Protein AF-A0A451BLK1-F1 (afdb_monomer_lite)

Foldseek 3Di:
DDDDDDDDDDDDDDDDDDDDDDDDDDDDDDDDDDPDDDDDDPVRVVVVPPDDPDDDDDDDQDDPPDPDGDDDDDPPPPPDPAADDFQVVDFPVQQWWFDRQDTDGHDDDDPQQVVLLVLVQLLQCLFLLFPDKDAQQWEPLDRRGIGGARMATAHDAPDPRGRGYFAGLEGEHEDDPPDDPVVVVSRLQSRLVRPRAWYWYAYPPDFGWIWIDGNPDDIDIGHQQDWDDDPPRGPDTDRSVSSRDNVSSVQSSQCSNCVNVVHNHPVSVVVVVVVVCVVVVVLVVLLVVLLVLLVVLCVVLVADDDPVNNVVSVPDSDNVLSVQLNVQSNPDPYPVSSVDDD

InterPro domains:
  IPR008538 Putative restriction endonuclease [PF05685] (91-216)
  IPR008538 Putative restriction endonuclease [cd06260] (94-234)
  IPR011335 Restriction endonuclease type II-like [SSF52980] (89-234)
  IPR012296 Nuclease, putative, TT1808 [G3DSA:3.90.1570.10] (84-237)

Structure (mmCIF, N/CA/C/O backbone):
data_AF-A0A451BLK1-F1
#
_entry.id   AF-A0A451BLK1-F1
#
loop_
_atom_site.group_PDB
_atom_site.id
_atom_site.type_symbol
_atom_site.label_atom_id
_atom_site.label_alt_id
_atom_site.label_comp_id
_atom_site.label_asym_id
_atom_site.label_entity_id
_atom_site.label_seq_id
_atom_site.pdbx_PDB_ins_code
_atom_site.Cartn_x
_atom_site.Cartn_y
_atom_site.Cartn_z
_atom_site.occupancy
_atom_site.B_iso_or_equiv
_atom_site.auth_seq_id
_atom_site.auth_comp_id
_atom_site.auth_asym_id
_atom_site.auth_atom_id
_atom_site.pdbx_PDB_model_num
ATOM 1 N N . MET A 1 1 ? -15.606 23.009 15.429 1.00 41.62 1 MET A N 1
ATOM 2 C CA . MET A 1 1 ? -14.601 23.503 16.394 1.00 41.62 1 MET A CA 1
ATOM 3 C C . MET A 1 1 ? -14.882 22.867 17.738 1.00 41.62 1 MET A C 1
ATOM 5 O O . MET A 1 1 ? -15.941 23.128 18.281 1.00 41.62 1 MET A O 1
ATOM 9 N N . LEU A 1 2 ? -13.963 22.034 18.219 1.00 27.28 2 LEU A N 1
ATOM 10 C CA . LEU A 1 2 ? -13.701 21.737 19.632 1.00 27.28 2 LEU A CA 1
ATOM 11 C C . LEU A 1 2 ? -12.433 20.872 19.627 1.00 27.28 2 LEU A C 1
ATOM 13 O O . LEU A 1 2 ? -12.479 19.673 19.382 1.00 27.28 2 LEU A O 1
ATOM 17 N N . ARG A 1 3 ? -11.276 21.534 19.733 1.00 26.94 3 ARG A N 1
ATOM 18 C CA . ARG A 1 3 ? -9.979 20.889 19.965 1.00 26.94 3 ARG A CA 1
ATOM 19 C C . ARG A 1 3 ? -9.772 20.889 21.471 1.00 26.94 3 ARG A C 1
ATOM 21 O O . ARG A 1 3 ? -9.740 21.963 22.061 1.00 26.94 3 ARG A O 1
ATOM 28 N N . VAL A 1 4 ? -9.642 19.712 22.066 1.00 29.12 4 VAL A N 1
ATOM 29 C CA . VAL A 1 4 ? -9.194 19.566 23.452 1.00 29.12 4 VAL A CA 1
ATOM 30 C C . VAL A 1 4 ? -7.664 19.463 23.412 1.00 29.12 4 VAL A C 1
ATOM 32 O O . VAL A 1 4 ? -7.156 18.547 22.763 1.00 29.12 4 VAL A O 1
ATOM 35 N N . PRO A 1 5 ? -6.908 20.406 24.000 1.00 30.94 5 PRO A N 1
ATOM 36 C CA . PRO A 1 5 ? -5.459 20.298 24.096 1.00 30.94 5 PRO A CA 1
ATOM 37 C C . PRO A 1 5 ? -5.092 19.412 25.292 1.00 30.94 5 PRO A C 1
ATOM 39 O O . PRO A 1 5 ? -5.567 19.637 26.401 1.00 30.94 5 PRO A O 1
ATOM 42 N N . ILE A 1 6 ? -4.239 18.414 25.068 1.00 30.73 6 ILE A N 1
ATOM 43 C CA . ILE A 1 6 ? -3.584 17.666 26.145 1.00 30.73 6 ILE A CA 1
ATOM 44 C C . ILE A 1 6 ? -2.206 18.302 26.339 1.00 30.73 6 ILE A C 1
ATOM 46 O O . ILE A 1 6 ? -1.327 18.169 25.490 1.00 30.73 6 ILE A O 1
ATOM 50 N N . THR A 1 7 ? -2.044 19.036 27.434 1.00 28.95 7 THR A N 1
ATOM 51 C CA . THR A 1 7 ? -0.755 19.489 27.966 1.00 28.95 7 THR A CA 1
ATOM 52 C C . THR A 1 7 ? -0.216 18.421 28.911 1.00 28.95 7 THR A C 1
ATOM 54 O O . THR A 1 7 ? -0.871 18.091 29.896 1.00 28.95 7 THR A O 1
ATOM 57 N N . LEU A 1 8 ? 0.970 17.887 28.619 1.00 30.14 8 LEU A N 1
ATOM 58 C CA . LEU A 1 8 ? 1.777 17.138 29.581 1.00 30.14 8 LEU A CA 1
ATOM 59 C C . LEU A 1 8 ? 2.870 18.086 30.082 1.00 30.14 8 LEU A C 1
ATOM 61 O O . LEU A 1 8 ? 3.749 18.475 29.313 1.00 30.14 8 LEU A O 1
ATOM 65 N N . GLU A 1 9 ? 2.770 18.499 31.344 1.00 32.62 9 GLU A N 1
ATOM 66 C CA . GLU A 1 9 ? 3.832 19.219 32.048 1.00 32.62 9 GLU A CA 1
ATOM 67 C C . GLU A 1 9 ? 4.777 18.225 32.738 1.00 32.62 9 GLU A C 1
ATOM 69 O O . GLU A 1 9 ? 4.359 17.194 33.261 1.00 32.62 9 GLU A O 1
ATOM 74 N N . ASN A 1 10 ? 6.069 18.548 32.661 1.00 31.09 10 ASN A N 1
ATOM 75 C CA . ASN A 1 10 ? 7.212 17.752 33.096 1.00 31.09 10 ASN A CA 1
ATOM 76 C C . ASN A 1 10 ? 7.330 17.657 34.622 1.00 31.09 10 ASN A C 1
ATOM 78 O O . ASN A 1 10 ? 7.260 18.677 35.305 1.00 31.09 10 ASN A O 1
ATOM 82 N N . GLU A 1 11 ? 7.721 16.481 35.117 1.00 33.62 11 GLU A N 1
ATOM 83 C CA . GLU A 1 11 ? 8.440 16.357 36.386 1.00 33.62 11 GLU A CA 1
ATOM 84 C C . GLU A 1 11 ? 9.919 16.022 36.159 1.00 33.62 11 GLU A C 1
ATOM 86 O O . GLU A 1 11 ? 10.336 15.333 35.230 1.00 33.62 11 GLU A O 1
ATOM 91 N N . THR A 1 12 ? 10.707 16.630 37.029 1.00 35.34 12 THR A N 1
ATOM 92 C CA . THR A 1 12 ? 12.151 16.810 37.057 1.00 35.34 12 THR A CA 1
ATOM 93 C C . THR A 1 12 ? 12.941 15.541 37.369 1.00 35.34 12 THR A C 1
ATOM 95 O O . THR A 1 12 ? 12.753 14.960 38.433 1.00 35.34 12 THR A O 1
ATOM 98 N N . THR A 1 13 ? 13.961 15.228 36.562 1.00 33.03 13 THR A N 1
ATOM 99 C CA . THR A 1 13 ? 15.144 14.484 37.035 1.00 33.03 13 THR A CA 1
ATOM 100 C C . THR A 1 13 ? 16.437 15.043 36.433 1.00 33.03 13 THR A C 1
ATOM 102 O O . THR A 1 13 ? 16.565 15.241 35.228 1.00 33.03 13 THR A O 1
ATOM 105 N N . THR A 1 14 ? 17.366 15.320 37.341 1.00 32.47 14 THR A N 1
ATOM 106 C CA . THR A 1 14 ? 18.706 15.927 37.263 1.00 32.47 14 THR A CA 1
ATOM 107 C C . THR A 1 14 ? 19.632 15.486 36.113 1.00 32.47 14 THR A C 1
ATOM 109 O O . THR A 1 14 ? 19.690 14.293 35.814 1.00 32.47 14 THR A O 1
ATOM 112 N N . PRO A 1 15 ? 20.471 16.387 35.556 1.00 29.66 15 PRO A N 1
ATOM 113 C CA . PRO A 1 15 ? 21.539 16.010 34.633 1.00 29.66 15 PRO A CA 1
ATOM 114 C C . PRO A 1 15 ? 22.745 15.430 35.390 1.00 29.66 15 PRO A C 1
ATOM 116 O O . PRO A 1 15 ? 23.267 16.038 36.323 1.00 29.66 15 PRO A O 1
ATOM 119 N N . VAL A 1 16 ? 23.212 14.252 34.973 1.00 30.70 16 VAL A N 1
ATOM 120 C CA . VAL A 1 16 ? 24.467 13.659 35.453 1.00 30.70 16 VAL A CA 1
ATOM 121 C C . VAL A 1 16 ? 25.628 14.276 34.667 1.00 30.70 16 VAL A C 1
ATOM 123 O O . VAL A 1 16 ? 25.769 14.044 33.467 1.00 30.70 16 VAL A O 1
ATOM 126 N N . GLU A 1 17 ? 26.473 15.062 35.337 1.00 31.34 17 GLU A N 1
ATOM 127 C CA . GLU A 1 17 ? 27.736 15.563 34.784 1.00 31.34 17 GLU A CA 1
ATOM 128 C C . GLU A 1 17 ? 28.748 14.417 34.603 1.00 31.34 17 GLU A C 1
ATOM 130 O O . GLU A 1 17 ? 29.426 13.982 35.537 1.00 31.34 17 GLU A O 1
ATOM 135 N N . GLY A 1 18 ? 28.884 13.931 33.369 1.00 27.45 18 GLY A N 1
ATOM 136 C CA . GLY A 1 18 ? 29.955 13.025 32.960 1.00 27.45 18 GLY A CA 1
ATOM 137 C C . GLY A 1 18 ? 31.244 13.787 32.645 1.00 27.45 18 GLY A C 1
ATOM 138 O O . GLY A 1 18 ? 31.391 14.388 31.584 1.00 27.45 18 GLY A O 1
ATOM 139 N N . ARG A 1 19 ? 32.207 13.748 33.569 1.00 29.34 19 ARG A N 1
ATOM 140 C CA . ARG A 1 19 ? 33.544 14.348 33.441 1.00 29.34 19 ARG A CA 1
ATOM 141 C C . ARG A 1 19 ? 34.337 13.707 32.284 1.00 29.34 19 ARG A C 1
ATOM 143 O O . ARG A 1 19 ? 34.732 12.547 32.368 1.00 29.34 19 ARG A O 1
ATOM 150 N N . VAL A 1 20 ? 34.654 14.480 31.242 1.00 27.20 20 VAL A N 1
ATOM 151 C CA . VAL A 1 20 ? 35.576 14.078 30.161 1.00 27.20 20 VAL A CA 1
ATOM 152 C C . VAL A 1 20 ? 37.004 13.975 30.713 1.00 27.20 20 VAL A C 1
ATOM 154 O O . VAL A 1 20 ? 37.647 14.985 30.997 1.00 27.20 20 VAL A O 1
ATOM 157 N N . ARG A 1 21 ? 37.535 12.753 30.846 1.00 27.20 21 ARG A N 1
ATOM 158 C CA . ARG A 1 21 ? 38.982 12.513 30.973 1.00 27.20 21 ARG A CA 1
ATOM 159 C C . ARG A 1 21 ? 39.558 12.254 29.583 1.00 27.20 21 ARG A C 1
ATOM 161 O O . ARG A 1 21 ? 39.230 11.255 28.954 1.00 27.20 21 ARG A O 1
ATOM 168 N N . ARG A 1 22 ? 40.453 13.129 29.115 1.00 29.42 22 ARG A N 1
ATOM 169 C CA . ARG A 1 22 ? 41.329 12.833 27.973 1.00 29.42 22 ARG A CA 1
ATOM 170 C C . ARG A 1 22 ? 42.336 11.763 28.402 1.00 29.42 22 ARG A C 1
ATOM 172 O O . ARG A 1 22 ? 43.219 12.056 29.203 1.00 29.42 22 ARG A O 1
ATOM 179 N N . SER A 1 23 ? 42.218 10.547 27.875 1.00 28.56 23 SER A N 1
ATOM 180 C CA . SER A 1 23 ? 43.284 9.544 27.936 1.00 28.56 23 SER A CA 1
ATOM 181 C C . SER A 1 23 ? 44.093 9.585 26.643 1.00 28.56 23 SER A C 1
ATOM 183 O O . SER A 1 23 ? 43.604 9.233 25.571 1.00 28.56 23 SER A O 1
ATOM 185 N N . SER A 1 24 ? 45.341 10.033 26.745 1.00 36.19 24 SER A N 1
ATOM 186 C CA . SER A 1 24 ? 46.341 9.905 25.694 1.00 36.19 24 SER A CA 1
ATOM 187 C C . SER A 1 24 ? 46.926 8.494 25.720 1.00 36.19 24 SER A C 1
ATOM 189 O O . SER A 1 24 ? 47.860 8.222 26.472 1.00 36.19 24 SER A O 1
ATOM 191 N N . THR A 1 25 ? 46.413 7.603 24.883 1.00 34.59 25 THR A N 1
ATOM 192 C CA . THR A 1 25 ? 47.073 6.331 24.573 1.00 34.59 25 THR A CA 1
ATOM 193 C C . THR A 1 25 ? 46.908 6.056 23.084 1.00 34.59 25 THR A C 1
ATOM 195 O O . THR A 1 25 ? 45.802 5.973 22.560 1.00 34.59 25 THR A O 1
ATOM 198 N N . ARG A 1 26 ? 48.043 6.004 22.379 1.00 33.75 26 ARG A N 1
ATOM 199 C CA . ARG A 1 26 ? 48.136 5.673 20.951 1.00 33.75 26 ARG A CA 1
ATOM 200 C C . ARG A 1 26 ? 47.605 4.247 20.726 1.00 33.75 26 ARG A C 1
ATOM 202 O O . ARG A 1 26 ? 48.034 3.366 21.471 1.00 33.75 26 ARG A O 1
ATOM 209 N N . PRO A 1 27 ? 46.782 3.966 19.702 1.00 32.66 27 PRO A N 1
ATOM 210 C CA . PRO A 1 27 ? 46.557 2.596 19.277 1.00 32.66 27 PRO A CA 1
ATOM 211 C C . PRO A 1 27 ? 47.755 2.149 18.433 1.00 32.66 27 PRO A C 1
ATOM 213 O O . PRO A 1 27 ? 48.013 2.676 17.351 1.00 32.66 27 PRO A O 1
ATOM 216 N N . THR A 1 28 ? 48.508 1.185 18.951 1.00 33.53 28 THR A N 1
ATOM 217 C CA . THR A 1 28 ? 49.399 0.329 18.166 1.00 33.53 28 THR A CA 1
ATOM 218 C C . THR A 1 28 ? 48.574 -0.395 17.108 1.00 33.53 28 THR A C 1
ATOM 220 O O . THR A 1 28 ? 47.622 -1.100 17.438 1.00 33.53 28 THR A O 1
ATOM 223 N N . GLY A 1 29 ? 48.923 -0.185 15.839 1.00 27.41 29 GLY A N 1
ATOM 224 C CA . GLY A 1 29 ? 48.282 -0.841 14.708 1.00 27.41 29 GLY A CA 1
ATOM 225 C C . GLY A 1 29 ? 48.464 -2.354 14.771 1.00 27.41 29 GLY A C 1
ATOM 226 O O . GLY A 1 29 ? 49.585 -2.848 14.872 1.00 27.41 29 GLY A O 1
ATOM 227 N N . VAL A 1 30 ? 47.355 -3.082 14.689 1.00 27.92 30 VAL A N 1
ATOM 228 C CA . VAL A 1 30 ? 47.358 -4.499 14.332 1.00 27.92 30 VAL A CA 1
ATOM 229 C C . VAL A 1 30 ? 47.355 -4.554 12.807 1.00 27.92 30 VAL A C 1
ATOM 231 O O . VAL A 1 30 ? 46.380 -4.168 12.167 1.00 27.92 30 VAL A O 1
ATOM 234 N N . VAL A 1 31 ? 48.469 -4.987 12.220 1.00 27.34 31 VAL A N 1
ATOM 235 C CA . VAL A 1 31 ? 48.547 -5.318 10.794 1.00 27.34 31 VAL A CA 1
ATOM 236 C C . VAL A 1 31 ? 47.936 -6.705 10.625 1.00 27.34 31 VAL A C 1
ATOM 238 O O . VAL A 1 31 ? 48.554 -7.704 10.982 1.00 27.34 31 VAL A O 1
ATOM 241 N N . VAL A 1 32 ? 46.713 -6.767 10.101 1.00 27.83 32 VAL A N 1
ATOM 242 C CA . VAL A 1 32 ? 46.129 -8.012 9.590 1.00 27.83 32 VAL A CA 1
ATOM 243 C C . VAL A 1 32 ? 46.501 -8.102 8.115 1.00 27.83 32 VAL A C 1
ATOM 245 O O . VAL A 1 32 ? 45.921 -7.429 7.266 1.00 27.83 32 VAL A O 1
ATOM 248 N N . SER A 1 33 ? 47.522 -8.894 7.810 1.00 26.52 33 SER A N 1
ATOM 249 C CA . SER A 1 33 ? 47.902 -9.231 6.441 1.00 26.52 33 SER A CA 1
ATOM 250 C C . SER A 1 33 ? 46.924 -10.264 5.877 1.00 26.52 33 SER A C 1
ATOM 252 O O . SER A 1 33 ? 46.973 -11.433 6.256 1.00 26.52 33 SER A O 1
ATOM 254 N N . PHE A 1 34 ? 46.053 -9.848 4.959 1.00 26.91 34 PHE A N 1
ATOM 255 C CA . PHE A 1 34 ? 45.308 -10.770 4.106 1.00 26.91 34 PHE A CA 1
ATOM 256 C C . PHE A 1 34 ? 46.208 -11.224 2.951 1.00 26.91 34 PHE A C 1
ATOM 258 O O . PHE A 1 34 ? 46.462 -10.467 2.019 1.00 26.91 34 PHE A O 1
ATOM 265 N N . SER A 1 35 ? 46.684 -12.468 2.988 1.00 33.03 35 SER A N 1
ATOM 266 C CA . SER A 1 35 ? 47.203 -13.158 1.803 1.00 33.03 35 SER A CA 1
ATOM 267 C C . SER A 1 35 ? 46.036 -13.843 1.091 1.00 33.03 35 SER A C 1
ATOM 269 O O . SER A 1 35 ? 45.837 -15.050 1.206 1.00 33.03 35 SER A O 1
ATOM 271 N N . GLY A 1 36 ? 45.218 -13.043 0.414 1.00 29.25 36 GLY A N 1
ATOM 272 C CA . GLY A 1 36 ? 44.178 -13.510 -0.493 1.00 29.25 36 GLY A CA 1
ATOM 273 C C . GLY A 1 36 ? 44.438 -12.914 -1.866 1.00 29.25 36 GLY A C 1
ATOM 274 O O . GLY A 1 36 ? 44.645 -11.708 -1.982 1.00 29.25 36 GLY A O 1
ATOM 275 N N . VAL A 1 37 ? 44.460 -13.747 -2.904 1.00 33.12 37 VAL A N 1
ATOM 276 C CA . VAL A 1 37 ? 44.439 -13.269 -4.290 1.00 33.12 37 VAL A CA 1
ATOM 277 C C . VAL A 1 37 ? 43.115 -12.528 -4.467 1.00 33.12 37 VAL A C 1
ATOM 279 O O . VAL A 1 37 ? 42.055 -13.147 -4.469 1.00 33.12 37 VAL A O 1
ATOM 282 N N . MET A 1 38 ? 43.166 -11.197 -4.520 1.00 28.22 38 MET A N 1
ATOM 283 C CA . MET A 1 38 ? 41.999 -10.370 -4.807 1.00 28.22 38 MET A CA 1
ATOM 284 C C . MET A 1 38 ? 41.575 -10.681 -6.244 1.00 28.22 38 MET A C 1
ATOM 286 O O . MET A 1 38 ? 42.303 -10.362 -7.186 1.00 28.22 38 MET A O 1
ATOM 290 N N . GLU A 1 39 ? 40.431 -11.341 -6.430 1.00 39.03 39 GLU A N 1
ATOM 291 C CA . GLU A 1 39 ? 39.806 -11.348 -7.748 1.00 39.03 39 GLU A CA 1
ATOM 292 C C . GLU A 1 39 ? 39.482 -9.894 -8.123 1.00 39.03 39 GLU A C 1
ATOM 294 O O . GLU A 1 39 ? 38.889 -9.182 -7.308 1.00 39.03 39 GLU A O 1
ATOM 299 N N . PRO A 1 40 ? 39.840 -9.432 -9.334 1.00 40.50 40 PRO A N 1
ATOM 300 C CA . PRO A 1 40 ? 39.545 -8.069 -9.739 1.00 40.50 40 PRO A CA 1
ATOM 301 C C . PRO A 1 40 ? 38.035 -7.847 -9.719 1.00 40.50 40 PRO A C 1
ATOM 303 O O . PRO A 1 40 ? 37.265 -8.674 -10.237 1.00 40.50 40 PRO A O 1
ATOM 306 N N . SER A 1 41 ? 37.630 -6.719 -9.133 1.00 50.38 41 SER A N 1
ATOM 307 C CA . SER A 1 41 ? 36.232 -6.287 -9.109 1.00 50.38 41 SER A CA 1
ATOM 308 C C . SER A 1 41 ? 35.681 -6.211 -10.540 1.00 50.38 41 SER A C 1
ATOM 310 O O . SER A 1 41 ? 36.427 -5.949 -11.489 1.00 50.38 41 SER A O 1
ATOM 312 N N . LEU A 1 42 ? 34.371 -6.412 -10.731 1.00 51.34 42 LEU A N 1
ATOM 313 C CA . LEU A 1 42 ? 33.729 -6.250 -12.048 1.00 51.34 42 LEU A CA 1
ATOM 314 C C . LEU A 1 42 ? 34.079 -4.893 -12.689 1.00 51.34 42 LEU A C 1
ATOM 316 O O . LEU A 1 42 ? 34.305 -4.820 -13.894 1.00 51.34 42 LEU A O 1
ATOM 320 N N . HIS A 1 43 ? 34.240 -3.844 -11.875 1.00 45.88 43 HIS A N 1
ATOM 321 C CA . HIS A 1 43 ? 34.690 -2.522 -12.316 1.00 45.88 43 HIS A CA 1
ATOM 322 C C . HIS A 1 43 ? 36.102 -2.523 -12.941 1.00 45.88 43 HIS A C 1
ATOM 324 O O . HIS A 1 43 ? 36.354 -1.806 -13.910 1.00 45.88 43 HIS A O 1
ATOM 330 N N . GLU A 1 44 ? 37.029 -3.334 -12.431 1.00 47.25 44 GLU A N 1
ATOM 331 C CA . GLU A 1 44 ? 38.389 -3.466 -12.971 1.00 47.25 44 GLU A CA 1
ATOM 332 C C . GLU A 1 44 ? 38.440 -4.347 -14.220 1.00 47.25 44 GLU A C 1
ATOM 334 O O . GLU A 1 44 ? 39.102 -3.980 -15.194 1.00 47.25 44 GLU A O 1
ATOM 339 N N . ARG A 1 45 ? 37.667 -5.445 -14.256 1.00 49.88 45 ARG A N 1
ATOM 340 C CA . ARG A 1 45 ? 37.487 -6.254 -15.480 1.00 49.88 45 ARG A CA 1
ATOM 341 C C . ARG A 1 45 ? 36.912 -5.401 -16.618 1.00 49.88 45 ARG A C 1
ATOM 343 O O . ARG A 1 45 ? 37.290 -5.562 -17.775 1.00 49.88 45 ARG A O 1
ATOM 350 N N . TRP A 1 46 ? 36.069 -4.428 -16.273 1.00 48.44 46 TRP A N 1
ATOM 351 C CA . TRP A 1 46 ? 35.460 -3.481 -17.204 1.00 48.44 46 TRP A CA 1
ATOM 352 C C . TRP A 1 46 ? 36.438 -2.434 -17.765 1.00 48.44 46 TRP A C 1
ATOM 354 O O . TRP A 1 46 ? 36.318 -2.048 -18.931 1.00 48.44 46 TRP A O 1
ATOM 364 N N . LYS A 1 47 ? 37.449 -2.000 -16.995 1.00 43.84 47 LYS A N 1
ATOM 365 C CA . LYS A 1 47 ? 38.499 -1.096 -17.508 1.00 43.84 47 LYS A CA 1
ATOM 366 C C . LYS A 1 47 ? 39.369 -1.757 -18.580 1.00 43.84 47 LYS A C 1
ATOM 368 O O . LYS A 1 47 ? 39.769 -1.071 -19.514 1.00 43.84 47 LYS A O 1
ATOM 373 N N . GLY A 1 48 ? 39.592 -3.072 -18.505 1.00 34.50 48 GLY A N 1
ATOM 374 C CA . GLY A 1 48 ? 40.378 -3.821 -19.497 1.00 34.50 48 GLY A CA 1
ATOM 375 C C . GLY A 1 48 ? 39.775 -3.850 -20.910 1.00 34.50 48 GLY A C 1
ATOM 376 O O . GLY A 1 48 ? 40.502 -4.040 -21.882 1.00 34.50 48 GLY A O 1
ATOM 377 N N . CYS A 1 49 ? 38.466 -3.615 -21.054 1.00 35.66 49 CYS A N 1
ATOM 378 C CA . CYS A 1 49 ? 37.792 -3.578 -22.357 1.00 35.66 49 CYS A CA 1
ATOM 379 C C . CYS A 1 49 ? 37.753 -2.182 -23.003 1.00 35.66 49 CYS A C 1
ATOM 381 O O . CYS A 1 49 ? 37.398 -2.069 -24.177 1.00 35.66 49 CYS A O 1
ATOM 383 N N . ARG A 1 50 ? 38.145 -1.119 -22.285 1.00 34.47 50 ARG A N 1
ATOM 384 C CA . ARG A 1 50 ? 38.390 0.199 -22.885 1.00 34.47 50 ARG A CA 1
ATOM 385 C C . ARG A 1 50 ? 39.857 0.280 -23.290 1.00 34.47 50 ARG A C 1
ATOM 387 O O . ARG A 1 50 ? 40.716 0.575 -22.469 1.00 34.47 50 ARG A O 1
ATOM 394 N N . GLY A 1 51 ? 40.148 -0.011 -24.557 1.00 30.11 51 GLY A N 1
ATOM 395 C CA . GLY A 1 51 ? 41.492 0.161 -25.106 1.00 30.11 51 GLY A CA 1
ATOM 396 C C . GLY A 1 51 ? 41.978 1.602 -24.924 1.00 30.11 51 GLY A C 1
ATOM 397 O O . GLY A 1 51 ? 41.376 2.531 -25.458 1.00 30.11 51 GLY A O 1
ATOM 398 N N . ASN A 1 52 ? 43.066 1.782 -24.174 1.00 29.92 52 ASN A N 1
ATOM 399 C CA . ASN A 1 52 ? 43.804 3.039 -24.105 1.00 29.92 52 ASN A CA 1
ATOM 400 C C . ASN A 1 52 ? 44.511 3.270 -25.447 1.00 29.92 52 ASN A C 1
ATOM 402 O O . ASN A 1 52 ? 45.521 2.639 -25.748 1.00 29.92 52 ASN A O 1
ATOM 406 N N . SER A 1 53 ? 43.986 4.182 -26.260 1.00 40.69 53 SER A N 1
ATOM 407 C CA . SER A 1 53 ? 44.617 4.636 -27.499 1.00 40.69 53 SER A CA 1
ATOM 408 C C . SER A 1 53 ? 45.689 5.689 -27.206 1.00 40.69 53 SER A C 1
ATOM 410 O O . SER A 1 53 ? 45.484 6.874 -27.454 1.00 40.69 53 SER A O 1
ATOM 412 N N . THR A 1 54 ? 46.837 5.277 -26.677 1.00 35.28 54 THR A N 1
ATOM 413 C CA . THR A 1 54 ? 48.056 6.102 -26.695 1.00 35.28 54 THR A CA 1
ATOM 414 C C . THR A 1 54 ? 49.280 5.208 -26.827 1.00 35.28 54 THR A C 1
ATOM 416 O O . THR A 1 54 ? 50.075 5.088 -25.900 1.00 35.28 54 THR A O 1
ATOM 419 N N . GLU A 1 55 ? 49.446 4.589 -27.992 1.00 32.38 55 GLU A N 1
ATOM 420 C CA . GLU A 1 55 ? 50.738 4.047 -28.402 1.00 32.38 55 GLU A CA 1
ATOM 421 C C . GLU A 1 55 ? 51.075 4.567 -29.800 1.00 32.38 55 GLU A C 1
ATOM 423 O O . GLU A 1 55 ? 50.244 4.619 -30.707 1.00 32.38 55 GLU A O 1
ATOM 428 N N . ARG A 1 56 ? 52.283 5.112 -29.906 1.00 31.83 56 ARG A N 1
ATOM 429 C CA . ARG A 1 56 ? 52.744 5.997 -30.971 1.00 31.83 56 ARG A CA 1
ATOM 430 C C . ARG A 1 56 ? 53.243 5.134 -32.136 1.00 31.83 56 ARG A C 1
ATOM 432 O O . ARG A 1 56 ? 54.333 4.582 -32.048 1.00 31.83 56 ARG A O 1
ATOM 439 N N . VAL A 1 57 ? 52.470 5.028 -33.216 1.00 31.86 57 VAL A N 1
ATOM 440 C CA . VAL A 1 57 ? 52.887 4.328 -34.444 1.00 31.86 57 VAL A CA 1
ATOM 441 C C . VAL A 1 57 ? 53.791 5.247 -35.281 1.00 31.86 57 VAL A C 1
ATOM 443 O O . VAL A 1 57 ? 53.375 6.321 -35.706 1.00 31.86 57 VAL A O 1
ATOM 446 N N . ARG A 1 58 ? 55.034 4.825 -35.517 1.00 33.41 58 ARG A N 1
ATOM 447 C CA . ARG A 1 58 ? 55.817 5.115 -36.735 1.00 33.41 58 ARG A CA 1
ATOM 448 C C . ARG A 1 58 ? 56.064 3.719 -37.339 1.00 33.41 58 ARG A C 1
ATOM 450 O O . ARG A 1 58 ? 56.389 2.819 -36.578 1.00 33.41 58 ARG A O 1
ATOM 457 N N . ASP A 1 59 ? 55.824 3.409 -38.609 1.00 34.12 59 ASP A N 1
ATOM 458 C CA . ASP A 1 59 ? 56.464 3.986 -39.785 1.00 34.12 59 ASP A CA 1
ATOM 459 C C . ASP A 1 59 ? 55.895 3.322 -41.065 1.00 34.12 59 ASP A C 1
ATOM 461 O O . ASP A 1 59 ? 55.526 2.147 -41.053 1.00 34.12 59 ASP A O 1
ATOM 465 N N . SER A 1 60 ? 55.931 4.068 -42.170 1.00 36.91 60 SER A N 1
ATOM 466 C CA . SER A 1 60 ? 55.781 3.673 -43.584 1.00 36.91 60 SER A CA 1
ATOM 467 C C . SER A 1 60 ? 54.435 3.115 -44.111 1.00 36.91 60 SER A C 1
ATOM 469 O O . SER A 1 60 ? 54.113 1.936 -43.997 1.00 36.91 60 SER A O 1
ATOM 471 N N . THR A 1 61 ? 53.695 3.961 -44.839 1.00 42.34 61 THR A N 1
ATOM 472 C CA . THR A 1 61 ? 52.518 3.613 -45.665 1.00 42.34 61 THR A CA 1
ATOM 473 C C . THR A 1 61 ? 52.694 4.099 -47.106 1.00 42.34 61 THR A C 1
ATOM 475 O O . THR A 1 61 ? 52.083 5.089 -47.499 1.00 42.34 61 THR A O 1
ATOM 478 N N . LEU A 1 62 ? 53.510 3.422 -47.923 1.00 37.19 62 LEU A N 1
ATOM 479 C CA . LEU A 1 62 ? 53.560 3.687 -49.369 1.00 37.19 62 LEU A CA 1
ATOM 480 C C . LEU A 1 62 ? 53.665 2.393 -50.192 1.00 37.19 62 LEU A C 1
ATOM 482 O O . LEU A 1 62 ? 54.570 1.583 -50.010 1.00 37.19 62 LEU A O 1
ATOM 486 N N . CYS A 1 63 ? 52.719 2.229 -51.122 1.00 36.78 63 CYS A N 1
ATOM 487 C CA . CYS A 1 63 ? 52.731 1.228 -52.189 1.00 36.78 63 CYS A CA 1
ATOM 488 C C . CYS A 1 63 ? 53.679 1.699 -53.313 1.00 36.78 63 CYS A C 1
ATOM 490 O O . CYS A 1 63 ? 53.486 2.811 -53.812 1.00 36.78 63 CYS A O 1
ATOM 492 N N . PRO A 1 64 ? 54.656 0.890 -53.772 1.00 43.06 64 PRO A N 1
ATOM 493 C CA . PRO A 1 64 ? 55.722 1.342 -54.674 1.00 43.06 64 PRO A CA 1
ATOM 494 C C . PRO A 1 64 ? 55.288 1.581 -56.134 1.00 43.06 64 PRO A C 1
ATOM 496 O O . PRO A 1 64 ? 56.143 1.748 -56.996 1.00 43.06 64 PRO A O 1
ATOM 499 N N . TYR A 1 65 ? 53.985 1.599 -56.435 1.00 46.06 65 TYR A N 1
ATOM 500 C CA . TYR A 1 65 ? 53.474 1.763 -57.802 1.00 46.06 65 TYR A CA 1
ATOM 501 C C . TYR A 1 65 ? 52.387 2.840 -57.984 1.00 46.06 65 TYR A C 1
ATOM 503 O O . TYR A 1 65 ? 52.018 3.093 -59.130 1.00 46.06 65 TYR A O 1
ATOM 511 N N . CYS A 1 66 ? 51.854 3.492 -56.932 1.00 48.03 66 CYS A N 1
ATOM 512 C CA . CYS A 1 66 ? 50.773 4.477 -57.148 1.00 48.03 66 CYS A CA 1
ATOM 513 C C . CYS A 1 66 ? 50.580 5.636 -56.144 1.00 48.03 66 CYS A C 1
ATOM 515 O O . CYS A 1 66 ? 49.579 6.333 -56.283 1.00 48.03 66 CYS A O 1
ATOM 517 N N . GLU A 1 67 ? 51.472 5.878 -55.171 1.00 41.94 67 GLU A N 1
ATOM 518 C CA . GLU A 1 67 ? 51.407 7.043 -54.245 1.00 41.94 67 GLU A CA 1
ATOM 519 C C . GLU A 1 67 ? 49.997 7.394 -53.693 1.00 41.94 67 GLU A C 1
ATOM 521 O O . GLU A 1 67 ? 49.634 8.559 -53.539 1.00 41.94 67 GLU A O 1
ATOM 526 N N . LYS A 1 68 ? 49.171 6.391 -53.367 1.00 38.81 68 LYS A N 1
ATOM 527 C CA . LYS A 1 68 ? 47.914 6.584 -52.624 1.00 38.81 68 LYS A CA 1
ATOM 528 C C . LYS A 1 68 ? 47.889 5.701 -51.383 1.00 38.81 68 LYS A C 1
ATOM 530 O O . LYS A 1 68 ? 48.307 4.545 -51.435 1.00 38.81 68 LYS A O 1
ATOM 535 N N . GLU A 1 69 ? 47.395 6.260 -50.277 1.00 31.78 69 GLU A N 1
ATOM 536 C CA . GLU A 1 69 ? 47.222 5.565 -48.999 1.00 31.78 69 GLU A CA 1
ATOM 537 C C . GLU A 1 69 ? 46.329 4.327 -49.173 1.00 31.78 69 GLU A C 1
ATOM 539 O O . GLU A 1 69 ? 45.148 4.425 -49.509 1.00 31.78 69 GLU A O 1
ATOM 544 N N . VAL A 1 70 ? 46.898 3.145 -48.934 1.00 38.47 70 VAL A N 1
ATOM 545 C CA . VAL A 1 70 ? 46.151 1.889 -48.834 1.00 38.47 70 VAL A CA 1
ATOM 546 C C . VAL A 1 70 ? 45.817 1.688 -47.359 1.00 38.47 70 VAL A C 1
ATOM 548 O O . VAL A 1 70 ? 46.665 1.249 -46.583 1.00 38.47 70 VAL A O 1
ATOM 551 N N . LEU A 1 71 ? 44.593 2.028 -46.951 1.00 37.62 71 LEU A N 1
ATOM 552 C CA . LEU A 1 71 ? 44.102 1.661 -45.623 1.00 37.62 71 LEU A CA 1
ATOM 553 C C . LEU A 1 71 ? 43.868 0.139 -45.577 1.00 37.62 71 LEU A C 1
ATOM 555 O O . LEU A 1 71 ? 43.153 -0.389 -46.436 1.00 37.62 71 LEU A O 1
ATOM 559 N N . PRO A 1 72 ? 44.447 -0.588 -44.605 1.00 38.12 72 PRO A N 1
ATOM 560 C CA . PRO A 1 72 ? 44.236 -2.020 -44.476 1.00 38.12 72 PRO A CA 1
ATOM 561 C C . PRO A 1 72 ? 42.783 -2.312 -44.101 1.00 38.12 72 PRO A C 1
ATOM 563 O O . PRO A 1 72 ? 42.181 -1.620 -43.277 1.00 38.12 72 PRO A O 1
ATOM 566 N N . MET A 1 73 ? 42.233 -3.361 -44.719 1.00 34.75 73 MET A N 1
ATOM 567 C CA . MET A 1 73 ? 40.899 -3.879 -44.441 1.00 34.75 73 MET A CA 1
ATOM 568 C C . MET A 1 73 ? 40.689 -4.020 -42.938 1.00 34.75 73 MET A C 1
ATOM 570 O O . MET A 1 73 ? 41.349 -4.822 -42.275 1.00 34.75 73 MET A O 1
ATOM 574 N N . ALA A 1 74 ? 39.750 -3.235 -42.413 1.00 38.19 74 ALA A N 1
ATOM 575 C CA . ALA A 1 74 ? 39.278 -3.373 -41.055 1.00 38.19 74 ALA A CA 1
ATOM 576 C C . ALA A 1 74 ? 38.835 -4.826 -40.853 1.00 38.19 74 ALA A C 1
ATOM 578 O O . ALA A 1 74 ? 37.862 -5.282 -41.459 1.00 38.19 74 ALA A O 1
ATOM 579 N N . GLN A 1 75 ? 39.539 -5.554 -39.984 1.00 38.53 75 GLN A N 1
ATOM 580 C CA . GLN A 1 75 ? 38.931 -6.678 -39.293 1.00 38.53 75 GLN A CA 1
ATOM 581 C C . GLN A 1 75 ? 37.684 -6.114 -38.624 1.00 38.53 75 GLN A C 1
ATOM 583 O O . GLN A 1 75 ? 37.761 -5.403 -37.621 1.00 38.53 75 GLN A O 1
ATOM 588 N N . SER A 1 76 ? 36.531 -6.379 -39.228 1.00 35.50 76 SER A N 1
ATOM 589 C CA . SER A 1 76 ? 35.243 -6.135 -38.614 1.00 35.50 76 SER A CA 1
ATOM 590 C C . SER A 1 76 ? 35.182 -7.036 -37.386 1.00 35.50 76 SER A C 1
ATOM 592 O O . SER A 1 76 ? 34.746 -8.184 -37.446 1.00 35.50 76 SER A O 1
ATOM 594 N N . ARG A 1 77 ? 35.660 -6.528 -36.243 1.00 36.50 77 ARG A N 1
ATOM 595 C CA . ARG A 1 77 ? 35.218 -7.020 -34.943 1.00 36.50 77 ARG A CA 1
ATOM 596 C C . ARG A 1 77 ? 33.705 -6.866 -34.978 1.00 36.50 77 ARG A C 1
ATOM 598 O O . ARG A 1 77 ? 33.192 -5.763 -34.820 1.00 36.50 77 ARG A O 1
ATOM 605 N N . ARG A 1 78 ? 33.003 -7.958 -35.292 1.00 42.75 78 ARG A N 1
ATOM 606 C CA . ARG A 1 78 ? 31.557 -8.054 -35.131 1.00 42.75 78 ARG A CA 1
ATOM 607 C C . ARG A 1 78 ? 31.312 -7.743 -33.663 1.00 42.75 78 ARG A C 1
ATOM 609 O O . ARG A 1 78 ? 31.604 -8.584 -32.820 1.00 42.75 78 ARG A O 1
ATOM 616 N N . ILE A 1 79 ? 30.872 -6.526 -33.356 1.00 43.16 79 ILE A N 1
ATOM 617 C CA . ILE A 1 79 ? 30.315 -6.223 -32.042 1.00 43.16 79 ILE A CA 1
ATOM 618 C C . ILE A 1 79 ? 29.122 -7.175 -31.941 1.00 43.16 79 ILE A C 1
ATOM 620 O O . ILE A 1 79 ? 28.231 -7.088 -32.793 1.00 43.16 79 ILE A O 1
ATOM 624 N N .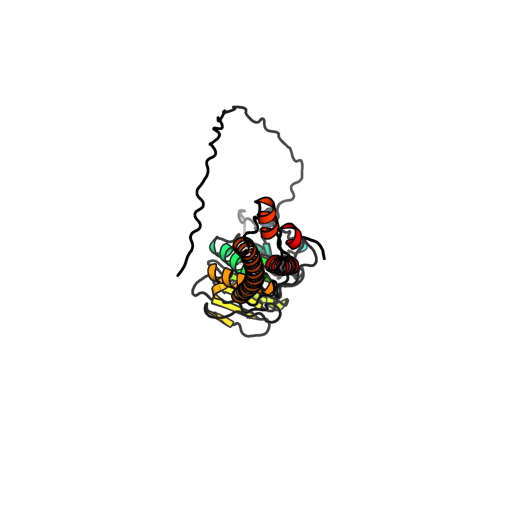 PRO A 1 80 ? 29.147 -8.175 -31.046 1.00 50.03 80 PRO A N 1
ATOM 625 C CA . PRO A 1 80 ? 28.055 -9.122 -30.979 1.00 50.03 80 PRO A CA 1
ATOM 626 C C . PRO A 1 80 ? 26.773 -8.339 -30.676 1.00 50.03 80 PRO A C 1
ATOM 628 O O . PRO A 1 80 ? 26.760 -7.446 -29.836 1.00 50.03 80 PRO A O 1
ATOM 631 N N . TYR A 1 81 ? 25.699 -8.651 -31.408 1.00 71.12 81 TYR A N 1
ATOM 632 C CA . TYR A 1 81 ? 24.377 -8.023 -31.253 1.00 71.12 81 TYR A CA 1
ATOM 633 C C . TYR A 1 81 ? 23.833 -8.163 -29.815 1.00 71.12 81 TYR A C 1
ATOM 635 O O . TYR A 1 81 ? 22.939 -7.430 -29.408 1.00 71.12 81 TYR A O 1
ATOM 643 N N . CYS A 1 82 ? 24.405 -9.097 -29.051 1.00 81.12 82 CYS A N 1
ATOM 644 C CA . CYS A 1 82 ? 24.217 -9.324 -27.628 1.00 81.12 82 CYS A CA 1
ATOM 645 C C . CYS A 1 82 ? 25.536 -9.038 -26.897 1.00 81.12 82 CYS A C 1
ATOM 647 O O . CYS A 1 82 ? 26.597 -9.476 -27.346 1.00 81.12 82 CYS A O 1
ATOM 649 N N . GLY A 1 83 ? 25.473 -8.345 -25.764 1.00 87.31 83 GLY A N 1
ATOM 650 C CA . GLY A 1 83 ? 26.629 -8.188 -24.891 1.00 87.31 83 GLY A CA 1
ATOM 651 C C . GLY A 1 83 ? 27.014 -9.515 -24.213 1.00 87.31 83 GLY A C 1
ATOM 652 O O . GLY A 1 83 ? 26.282 -10.503 -24.308 1.00 87.31 83 GLY A O 1
ATOM 653 N N . PRO A 1 84 ? 28.181 -9.581 -23.558 1.00 93.06 84 PRO A N 1
ATOM 654 C CA . PRO A 1 84 ? 28.757 -10.843 -23.098 1.00 93.06 84 PRO A CA 1
ATOM 655 C C . PRO A 1 84 ? 28.193 -11.349 -21.762 1.00 93.06 84 PRO A C 1
ATOM 657 O O . PRO A 1 84 ? 28.603 -12.421 -21.324 1.00 93.06 84 PRO A O 1
ATOM 660 N N . PHE A 1 85 ? 27.322 -10.583 -21.097 1.00 93.50 85 PHE A N 1
ATOM 661 C CA . PHE A 1 85 ? 26.923 -10.852 -19.717 1.00 93.50 85 PHE A CA 1
ATOM 662 C C . PHE A 1 85 ? 25.618 -11.644 -19.598 1.00 93.50 85 PHE A C 1
ATOM 664 O O . PHE A 1 85 ? 24.688 -11.472 -20.391 1.00 93.50 85 PHE A O 1
ATOM 671 N N . THR A 1 86 ? 25.536 -12.464 -18.555 1.00 94.06 86 THR A N 1
ATOM 672 C CA . THR A 1 86 ? 24.326 -13.186 -18.145 1.00 94.06 86 THR A CA 1
ATOM 673 C C . THR A 1 86 ? 23.935 -12.853 -16.705 1.00 94.06 86 THR A C 1
ATOM 675 O O . THR A 1 86 ? 24.742 -12.350 -15.925 1.00 94.06 86 THR A O 1
ATOM 678 N N . ALA A 1 87 ? 22.674 -13.101 -16.352 1.00 91.50 87 ALA A N 1
ATOM 679 C CA . ALA A 1 87 ? 22.087 -12.749 -15.061 1.00 91.50 87 ALA A CA 1
ATOM 680 C C . ALA A 1 87 ? 22.827 -13.380 -13.869 1.00 91.50 87 ALA A C 1
ATOM 682 O O . ALA A 1 87 ? 23.002 -12.732 -12.845 1.00 91.50 87 ALA A O 1
ATOM 683 N N . ASP A 1 88 ? 23.316 -14.615 -14.017 1.00 90.94 88 ASP A N 1
ATOM 684 C CA . ASP A 1 88 ? 24.085 -15.344 -12.998 1.00 90.94 88 ASP A CA 1
ATOM 685 C C . ASP A 1 88 ? 25.467 -14.731 -12.712 1.00 90.94 88 ASP A C 1
ATOM 687 O O . ASP A 1 88 ? 26.084 -15.032 -11.690 1.00 90.94 88 ASP A O 1
ATOM 691 N N . GLN A 1 89 ? 25.948 -13.848 -13.592 1.00 91.44 89 GLN A N 1
ATOM 692 C CA . GLN A 1 89 ? 27.222 -13.147 -13.434 1.00 91.44 89 GLN A CA 1
ATOM 693 C C . GLN A 1 89 ? 27.089 -11.824 -12.671 1.00 91.44 89 GLN A C 1
ATOM 695 O O . GLN A 1 89 ? 28.113 -11.240 -12.312 1.00 91.44 89 GLN A O 1
ATOM 700 N N . ILE A 1 90 ? 25.861 -11.354 -12.424 1.00 87.62 90 ILE A N 1
ATOM 701 C CA . ILE A 1 90 ? 25.574 -10.164 -11.617 1.00 87.62 90 ILE A CA 1
ATOM 702 C C . ILE A 1 90 ? 25.008 -10.607 -10.278 1.00 87.62 90 ILE A C 1
ATOM 704 O O . ILE A 1 90 ? 24.100 -11.438 -10.221 1.00 87.62 90 ILE A O 1
ATOM 708 N N . LYS A 1 91 ? 25.546 -10.049 -9.198 1.00 85.12 91 LYS A N 1
ATOM 709 C CA . LYS A 1 91 ? 25.142 -10.375 -7.832 1.00 85.12 91 LYS A CA 1
ATOM 710 C C . LYS A 1 91 ? 24.258 -9.281 -7.255 1.00 85.12 91 LYS A C 1
ATOM 712 O O . LYS A 1 91 ? 24.349 -8.122 -7.649 1.00 85.12 91 LYS A O 1
ATOM 717 N N . ASP A 1 92 ? 23.446 -9.646 -6.272 1.00 81.69 92 ASP A N 1
ATOM 718 C CA . ASP A 1 92 ? 22.783 -8.654 -5.432 1.00 81.69 92 ASP A CA 1
ATOM 719 C C . ASP A 1 92 ? 23.829 -7.715 -4.792 1.00 81.69 92 ASP A C 1
ATOM 721 O O . ASP A 1 92 ? 24.909 -8.147 -4.372 1.00 81.69 92 ASP A O 1
ATOM 725 N N . GLY A 1 93 ? 23.534 -6.416 -4.798 1.00 82.56 93 GLY A N 1
ATOM 726 C CA . GLY A 1 93 ? 24.459 -5.331 -4.459 1.00 82.56 93 GLY A CA 1
ATOM 727 C C . GLY A 1 93 ? 25.274 -4.766 -5.633 1.00 82.56 93 GLY A C 1
ATOM 728 O O . GLY A 1 93 ? 25.782 -3.642 -5.523 1.00 82.56 93 GLY A O 1
ATOM 729 N N . ASP A 1 94 ? 25.373 -5.468 -6.769 1.00 88.06 94 ASP A N 1
ATOM 730 C CA . ASP A 1 94 ? 25.927 -4.886 -7.993 1.00 88.06 94 ASP A CA 1
ATOM 731 C C . ASP A 1 94 ? 24.936 -3.872 -8.579 1.00 88.06 94 ASP A C 1
ATOM 733 O O . ASP A 1 94 ? 23.754 -4.145 -8.766 1.00 88.06 94 ASP A O 1
ATOM 737 N N . ARG A 1 95 ? 25.420 -2.676 -8.923 1.00 91.19 95 ARG A N 1
ATOM 738 C CA . ARG A 1 95 ? 24.572 -1.599 -9.460 1.00 91.19 95 ARG A CA 1
ATOM 739 C C . ARG A 1 95 ? 24.412 -1.684 -10.972 1.00 91.19 95 ARG A C 1
ATOM 741 O O . ARG A 1 95 ? 24.746 -0.728 -11.675 1.00 91.19 95 ARG A O 1
ATOM 748 N N . TYR A 1 96 ? 23.973 -2.833 -11.473 1.00 93.12 96 TYR A N 1
ATOM 749 C CA . TYR A 1 96 ? 23.801 -3.040 -12.905 1.00 93.12 96 TYR A CA 1
ATOM 750 C C . TYR A 1 96 ? 22.486 -3.732 -13.246 1.00 93.12 96 TYR A C 1
ATOM 752 O O . TYR A 1 96 ? 22.155 -4.773 -12.690 1.00 93.12 96 TYR A O 1
ATOM 760 N N . GLU A 1 97 ? 21.803 -3.195 -14.250 1.00 95.00 97 GLU A N 1
ATOM 761 C CA . GLU A 1 97 ? 20.835 -3.941 -15.051 1.00 95.00 97 GLU A CA 1
ATOM 762 C C . GLU A 1 97 ? 21.528 -4.606 -16.252 1.00 95.00 97 GLU A C 1
ATOM 764 O O . GLU A 1 97 ? 22.628 -4.212 -16.660 1.00 95.00 97 GLU A O 1
ATOM 769 N N . LEU A 1 98 ? 20.854 -5.582 -16.869 1.00 95.56 98 LEU A N 1
ATOM 770 C CA . LEU A 1 98 ? 21.255 -6.183 -18.142 1.00 95.56 98 LEU A CA 1
ATOM 771 C C . LEU A 1 98 ? 20.187 -5.983 -19.209 1.00 95.56 98 LEU A C 1
ATOM 773 O O . LEU A 1 98 ? 19.040 -6.383 -19.030 1.00 95.56 98 LEU A O 1
ATOM 777 N N . SER A 1 99 ? 20.601 -5.482 -20.370 1.00 95.75 99 SER A N 1
ATOM 778 C CA . SER A 1 99 ? 19.777 -5.442 -21.580 1.00 95.75 99 SER A CA 1
ATOM 779 C C . SER A 1 99 ? 20.472 -6.185 -22.706 1.00 95.75 99 SER A C 1
ATOM 781 O O . SER A 1 99 ? 21.490 -5.731 -23.237 1.00 95.75 99 SER A O 1
ATOM 783 N N . ASN A 1 100 ? 19.943 -7.359 -23.058 1.00 94.31 100 ASN A N 1
ATOM 784 C CA . ASN A 1 100 ? 20.486 -8.204 -24.118 1.00 94.31 100 ASN A CA 1
ATOM 785 C C . ASN A 1 100 ? 22.012 -8.392 -23.982 1.00 94.31 100 ASN A C 1
ATOM 787 O O . ASN A 1 100 ? 22.781 -8.135 -24.908 1.00 94.31 100 ASN A O 1
ATOM 791 N N . GLY A 1 101 ? 22.447 -8.734 -22.770 1.00 94.62 101 GLY A N 1
ATOM 792 C CA . GLY A 1 101 ? 23.827 -8.978 -22.364 1.00 94.62 101 GLY A CA 1
ATOM 793 C C . GLY A 1 101 ? 24.692 -7.735 -22.162 1.00 94.62 101 GLY A C 1
ATOM 794 O O . GLY A 1 101 ? 25.872 -7.873 -21.839 1.00 94.62 101 GLY A O 1
ATOM 795 N N . HIS A 1 102 ? 24.155 -6.526 -22.350 1.00 93.94 102 HIS A N 1
ATOM 796 C CA . HIS A 1 102 ? 24.858 -5.274 -22.071 1.00 93.94 102 HIS A CA 1
ATOM 797 C C . HIS A 1 102 ? 24.584 -4.817 -20.639 1.00 93.94 102 HIS A C 1
ATOM 799 O O . HIS A 1 102 ? 23.429 -4.630 -20.262 1.00 93.94 102 HIS A O 1
ATOM 805 N N . ALA A 1 103 ? 25.650 -4.601 -19.866 1.00 93.19 103 ALA A N 1
ATOM 806 C CA . ALA A 1 103 ? 25.557 -4.060 -18.516 1.00 93.19 103 ALA A CA 1
ATOM 807 C C . ALA A 1 103 ? 25.275 -2.556 -18.536 1.00 93.19 103 ALA A C 1
ATOM 809 O O . ALA A 1 103 ? 26.000 -1.781 -19.167 1.00 93.19 103 ALA A O 1
ATOM 810 N N . MET A 1 104 ? 24.233 -2.157 -17.814 1.00 92.38 104 MET A N 1
ATOM 811 C CA . MET A 1 104 ? 23.780 -0.780 -17.670 1.00 92.38 104 MET A CA 1
ATOM 812 C C . MET A 1 104 ? 23.962 -0.353 -16.221 1.00 92.38 104 MET A C 1
ATOM 814 O O . MET A 1 104 ? 23.369 -0.947 -15.331 1.00 92.38 104 MET A O 1
ATOM 818 N N . TYR A 1 105 ? 24.810 0.645 -15.973 1.00 92.25 105 TYR A N 1
ATOM 819 C CA . TYR A 1 105 ? 25.077 1.111 -14.613 1.00 92.25 105 TYR A CA 1
ATOM 820 C C . TYR A 1 105 ? 23.881 1.881 -14.039 1.00 92.25 105 TYR A C 1
ATOM 822 O O . TYR A 1 105 ? 23.453 2.879 -14.621 1.00 92.25 105 TYR A O 1
ATOM 830 N N . CYS A 1 106 ? 23.415 1.467 -12.862 1.00 90.00 106 CYS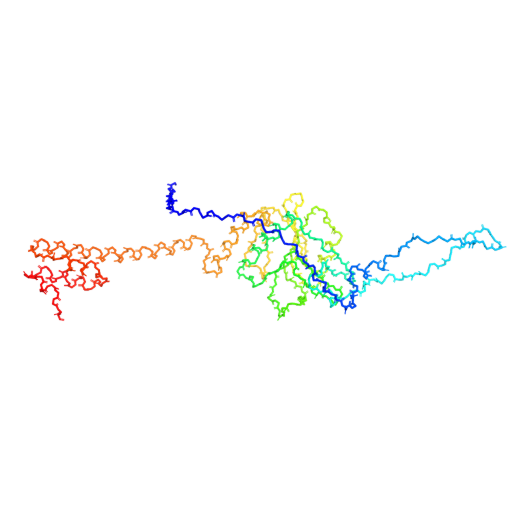 A N 1
ATOM 831 C CA . CYS A 1 106 ? 22.337 2.109 -12.119 1.00 90.00 106 CYS A CA 1
ATOM 832 C C . CYS A 1 106 ? 22.921 3.077 -11.085 1.00 90.00 106 CYS A C 1
ATOM 834 O O . CYS A 1 106 ? 23.432 2.692 -10.028 1.00 90.00 106 CYS A O 1
ATOM 836 N N . ALA A 1 107 ? 22.881 4.369 -11.404 1.00 88.56 107 ALA A N 1
ATOM 837 C CA . ALA A 1 107 ? 23.315 5.404 -10.476 1.00 88.56 107 ALA A CA 1
ATOM 838 C C . ALA A 1 107 ? 22.366 5.484 -9.262 1.00 88.56 107 ALA A C 1
ATOM 840 O O . ALA A 1 107 ? 21.169 5.260 -9.413 1.00 88.56 107 ALA A O 1
ATOM 841 N N . PRO A 1 108 ? 22.867 5.832 -8.060 1.00 88.56 108 PRO A N 1
ATOM 842 C CA . PRO A 1 108 ? 21.986 6.104 -6.928 1.00 88.56 108 PRO A CA 1
ATOM 843 C C . PRO A 1 108 ? 21.002 7.235 -7.243 1.00 88.56 108 PRO A C 1
ATOM 845 O O . PRO A 1 108 ? 21.371 8.230 -7.871 1.00 88.56 108 PRO A O 1
ATOM 848 N N . ALA A 1 109 ? 19.785 7.114 -6.717 1.00 87.94 109 ALA A N 1
ATOM 849 C CA . ALA A 1 109 ? 18.775 8.157 -6.791 1.00 87.94 109 ALA A CA 1
ATOM 850 C C . ALA A 1 109 ? 19.166 9.402 -5.971 1.00 87.94 109 ALA A C 1
ATOM 852 O O . ALA A 1 109 ? 19.679 9.306 -4.855 1.00 87.94 109 ALA A O 1
ATOM 853 N N . GLY A 1 110 ? 18.876 10.591 -6.507 1.00 89.69 110 GLY A N 1
ATOM 854 C CA . GLY A 1 110 ? 18.867 11.834 -5.726 1.00 89.69 110 GLY A CA 1
ATOM 855 C C . GLY A 1 110 ? 17.591 11.971 -4.882 1.00 89.69 110 GLY A C 1
ATOM 856 O O . GLY A 1 110 ? 16.626 11.246 -5.114 1.00 89.69 110 GLY A O 1
ATOM 857 N N . ASP A 1 111 ? 17.557 12.945 -3.956 1.00 90.50 111 ASP A N 1
ATOM 858 C CA . ASP A 1 111 ? 16.423 13.207 -3.035 1.00 90.50 111 ASP A CA 1
ATOM 859 C C . ASP A 1 111 ? 15.060 13.120 -3.726 1.00 90.50 111 ASP A C 1
ATOM 861 O O . ASP A 1 111 ? 14.152 12.412 -3.290 1.00 90.50 111 ASP A O 1
ATOM 865 N N . ARG A 1 112 ? 14.939 13.830 -4.849 1.00 88.19 112 ARG A N 1
ATOM 866 C CA . ARG A 1 112 ? 13.687 13.938 -5.576 1.00 88.19 112 ARG A CA 1
ATOM 867 C C . ARG A 1 112 ? 13.198 12.590 -6.082 1.00 88.19 112 ARG A C 1
ATOM 869 O O . ARG A 1 112 ? 12.023 12.303 -5.931 1.00 88.19 112 ARG A O 1
ATOM 876 N N . HIS A 1 113 ? 14.056 11.775 -6.674 1.00 90.12 113 HIS A N 1
ATOM 877 C CA . HIS A 1 113 ? 13.649 10.464 -7.162 1.00 90.12 113 HIS A CA 1
ATOM 878 C C . HIS A 1 113 ? 13.360 9.527 -5.975 1.00 90.12 113 HIS A C 1
ATOM 880 O O . HIS A 1 113 ? 12.280 8.946 -5.899 1.00 90.12 113 HIS A O 1
ATOM 886 N N . ALA A 1 114 ? 14.251 9.498 -4.976 1.00 92.88 114 ALA A N 1
ATOM 887 C CA . ALA A 1 114 ? 14.127 8.637 -3.800 1.00 92.88 114 ALA A CA 1
ATOM 888 C C . ALA A 1 114 ? 12.814 8.857 -3.024 1.00 92.88 114 ALA A C 1
ATOM 890 O O . ALA A 1 114 ? 12.102 7.903 -2.725 1.00 92.88 114 ALA A O 1
ATOM 891 N N . ARG A 1 115 ? 12.442 10.113 -2.740 1.00 93.94 115 ARG A N 1
ATOM 892 C CA . ARG A 1 115 ? 11.233 10.421 -1.952 1.00 93.94 115 ARG A CA 1
ATOM 893 C C . ARG A 1 115 ? 9.928 10.041 -2.663 1.00 93.94 115 ARG A C 1
ATOM 895 O O . ARG A 1 115 ? 8.960 9.667 -1.994 1.00 93.94 115 ARG A O 1
ATOM 902 N N . HIS A 1 116 ? 9.875 10.177 -3.994 1.00 94.31 116 HIS A N 1
ATOM 903 C CA . HIS A 1 116 ? 8.685 9.795 -4.754 1.00 94.31 116 HIS A CA 1
ATOM 904 C C . HIS A 1 116 ? 8.626 8.279 -4.893 1.00 94.31 116 HIS A C 1
ATOM 906 O O . HIS A 1 116 ? 7.553 7.736 -4.676 1.00 94.31 116 HIS A O 1
ATOM 912 N N . ASN A 1 117 ? 9.763 7.606 -5.107 1.00 94.62 117 ASN A N 1
ATOM 913 C CA . ASN A 1 117 ? 9.831 6.147 -5.086 1.00 94.62 117 ASN A CA 1
ATOM 914 C C . ASN A 1 117 ? 9.296 5.585 -3.749 1.00 94.62 117 ASN A C 1
ATOM 916 O O . ASN A 1 117 ? 8.357 4.798 -3.742 1.00 94.62 117 ASN A O 1
ATOM 920 N N . THR A 1 118 ? 9.743 6.113 -2.599 1.00 96.69 118 THR A N 1
ATOM 921 C CA . THR A 1 118 ? 9.196 5.720 -1.281 1.00 96.69 118 THR A CA 1
ATOM 922 C C . THR A 1 118 ? 7.681 5.932 -1.169 1.00 96.69 118 THR A C 1
ATOM 924 O O . THR A 1 118 ? 6.966 5.071 -0.660 1.00 96.69 118 THR A O 1
ATOM 927 N N . SER A 1 119 ? 7.178 7.086 -1.619 1.00 96.62 119 SER A N 1
ATOM 928 C CA . SER A 1 119 ? 5.749 7.414 -1.498 1.00 96.62 119 SER A CA 1
ATOM 929 C C . SER A 1 119 ? 4.886 6.574 -2.445 1.00 96.62 119 SER A C 1
ATOM 931 O O . SER A 1 119 ? 3.815 6.121 -2.053 1.00 96.62 119 SER A O 1
ATOM 933 N N . GLY A 1 120 ? 5.359 6.343 -3.672 1.00 97.81 120 GLY A N 1
ATOM 934 C CA . GLY A 1 120 ? 4.702 5.494 -4.660 1.00 97.81 120 GLY A CA 1
ATOM 935 C C . GLY A 1 120 ? 4.678 4.031 -4.231 1.00 97.81 120 GLY A C 1
ATOM 936 O O . GLY A 1 120 ? 3.631 3.396 -4.330 1.00 97.81 120 GLY A O 1
ATOM 937 N N . ALA A 1 121 ? 5.785 3.520 -3.682 1.00 98.25 121 ALA A N 1
ATOM 938 C CA . ALA A 1 121 ? 5.857 2.159 -3.159 1.00 98.25 121 ALA A CA 1
ATOM 939 C C . ALA A 1 121 ? 4.823 1.954 -2.047 1.00 98.25 121 ALA A C 1
ATOM 941 O O . ALA A 1 121 ? 4.033 1.023 -2.120 1.00 98.25 121 ALA A O 1
ATOM 942 N N . LEU A 1 122 ? 4.732 2.886 -1.090 1.00 98.25 122 LEU A N 1
ATOM 943 C CA . LEU A 1 122 ? 3.739 2.836 -0.011 1.00 98.25 122 LEU A CA 1
ATOM 944 C C . LEU A 1 122 ? 2.288 2.793 -0.533 1.00 98.25 122 LEU A C 1
ATOM 946 O O . LEU A 1 122 ? 1.450 2.050 -0.018 1.00 98.25 122 LEU A O 1
ATOM 950 N N . VAL A 1 123 ? 1.983 3.591 -1.560 1.00 98.56 123 VAL A N 1
ATOM 951 C CA . VAL A 1 123 ? 0.650 3.641 -2.178 1.00 98.56 123 VAL A CA 1
ATOM 952 C C . VAL A 1 123 ? 0.266 2.302 -2.801 1.00 98.56 123 VAL A C 1
ATOM 954 O O . VAL A 1 123 ? -0.878 1.877 -2.645 1.00 98.56 123 VAL A O 1
ATOM 957 N N . LEU A 1 124 ? 1.201 1.659 -3.501 1.00 98.69 124 LEU A N 1
ATOM 958 C CA . LEU A 1 124 ? 0.947 0.406 -4.209 1.00 98.69 124 LEU A CA 1
ATOM 959 C C . LEU A 1 124 ? 0.977 -0.801 -3.274 1.00 98.69 124 LEU A C 1
ATOM 961 O O . LEU A 1 124 ? 0.062 -1.612 -3.319 1.00 98.69 124 LEU A O 1
ATOM 965 N N . ASP A 1 125 ? 1.974 -0.884 -2.396 1.00 98.62 125 ASP A N 1
ATOM 966 C CA . ASP A 1 125 ? 2.147 -1.978 -1.434 1.00 98.62 125 ASP A CA 1
ATOM 967 C C . ASP A 1 125 ? 0.952 -2.127 -0.491 1.00 98.62 125 ASP A C 1
ATOM 969 O O . ASP A 1 125 ? 0.510 -3.227 -0.174 1.00 98.62 125 ASP A O 1
ATOM 973 N N . SER A 1 126 ? 0.392 -0.992 -0.065 1.00 98.69 126 SER A N 1
ATOM 974 C CA . SER A 1 126 ? -0.744 -0.998 0.848 1.00 98.69 126 SER A CA 1
ATOM 975 C C . SER A 1 126 ? -2.038 -1.480 0.204 1.00 98.69 126 SER A C 1
ATOM 977 O O . SER A 1 126 ? -2.970 -1.772 0.953 1.00 98.69 126 SER A O 1
ATOM 979 N N . ASP A 1 127 ? -2.140 -1.537 -1.134 1.00 98.75 127 ASP A N 1
ATOM 980 C CA . ASP A 1 127 ? -3.384 -1.922 -1.797 1.00 98.75 127 ASP A CA 1
ATOM 981 C C . ASP A 1 127 ? -3.843 -3.327 -1.351 1.00 98.75 127 ASP A C 1
ATOM 983 O O . ASP A 1 127 ? -3.019 -4.218 -1.134 1.00 98.75 127 ASP A O 1
ATOM 987 N N . PRO A 1 128 ? -5.149 -3.553 -1.139 1.00 98.38 128 PRO A N 1
ATOM 988 C CA . PRO A 1 128 ? -5.602 -4.789 -0.505 1.00 98.38 128 PRO A CA 1
ATOM 989 C C . PRO A 1 128 ? -5.455 -6.047 -1.360 1.00 98.38 128 PRO A C 1
ATOM 991 O O . PRO A 1 128 ? -5.388 -7.128 -0.784 1.00 98.38 128 PRO A O 1
ATOM 994 N N . ASP A 1 129 ? -5.387 -5.915 -2.689 1.00 98.31 129 ASP A N 1
ATOM 995 C CA . ASP A 1 129 ? -5.131 -7.056 -3.582 1.00 98.31 129 ASP A CA 1
ATOM 996 C C . ASP A 1 129 ? -3.621 -7.287 -3.803 1.00 98.31 129 ASP A C 1
ATOM 998 O O . ASP A 1 129 ? -3.228 -8.246 -4.468 1.00 98.31 129 ASP A O 1
ATOM 1002 N N . VAL A 1 130 ? -2.756 -6.431 -3.241 1.00 98.44 130 VAL A N 1
ATOM 1003 C CA . VAL A 1 130 ? -1.299 -6.560 -3.348 1.00 98.44 130 VAL A CA 1
ATOM 1004 C C . VAL A 1 130 ? -0.758 -7.450 -2.232 1.00 98.44 130 VAL A C 1
ATOM 1006 O O . VAL A 1 130 ? -0.867 -7.152 -1.037 1.00 98.44 130 VAL A O 1
ATOM 1009 N N . GLU A 1 131 ? -0.152 -8.563 -2.647 1.00 96.44 131 GLU A N 1
ATOM 1010 C CA . GLU A 1 131 ? 0.536 -9.513 -1.767 1.00 96.44 131 GLU A CA 1
ATOM 1011 C C . GLU A 1 131 ? 2.017 -9.171 -1.580 1.00 96.44 131 GLU A C 1
ATOM 1013 O O . GLU A 1 131 ? 2.580 -9.428 -0.517 1.00 96.44 131 GLU A O 1
ATOM 1018 N N . TRP A 1 132 ? 2.652 -8.609 -2.613 1.00 97.38 132 TRP A N 1
ATOM 1019 C CA . TRP A 1 132 ? 4.051 -8.212 -2.576 1.00 97.38 132 TRP A CA 1
ATOM 1020 C C . TRP A 1 132 ? 4.332 -7.039 -3.519 1.00 97.38 132 TRP A C 1
ATOM 1022 O O . TRP A 1 132 ? 3.829 -6.961 -4.648 1.00 97.38 132 TRP A O 1
A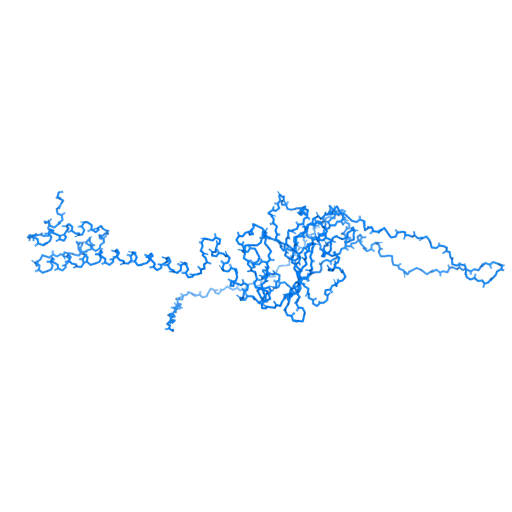TOM 1032 N N . SER A 1 133 ? 5.199 -6.145 -3.056 1.00 97.88 133 SER A N 1
ATOM 1033 C CA . SER A 1 133 ? 5.836 -5.131 -3.878 1.00 97.88 133 SER A CA 1
ATOM 1034 C C . SER A 1 133 ? 7.335 -5.060 -3.585 1.00 97.88 133 SER A C 1
ATOM 1036 O O . SER A 1 133 ? 7.803 -5.477 -2.524 1.00 97.88 133 SER A O 1
ATOM 1038 N N . GLY A 1 134 ? 8.105 -4.545 -4.540 1.00 96.06 134 GLY A N 1
ATOM 1039 C CA . GLY A 1 134 ? 9.551 -4.405 -4.408 1.00 96.06 134 GLY A CA 1
ATOM 1040 C C . GLY A 1 134 ? 10.058 -3.129 -5.057 1.00 96.06 134 GLY A C 1
ATOM 1041 O O . GLY A 1 134 ? 9.624 -2.773 -6.152 1.00 96.06 134 GLY A O 1
ATOM 1042 N N . VAL A 1 135 ? 10.992 -2.465 -4.381 1.00 95.94 135 VAL A N 1
ATOM 1043 C CA . VAL A 1 135 ? 11.737 -1.318 -4.910 1.00 95.94 135 VAL A CA 1
ATOM 1044 C C . VAL A 1 135 ? 13.047 -1.815 -5.495 1.00 95.94 135 VAL A C 1
ATOM 1046 O O . VAL A 1 135 ? 13.729 -2.610 -4.849 1.00 95.94 135 VAL A O 1
ATOM 1049 N N . ASP A 1 136 ? 13.376 -1.371 -6.708 1.00 94.62 136 ASP A N 1
ATOM 1050 C CA . ASP A 1 136 ? 14.586 -1.773 -7.438 1.00 94.62 136 ASP A CA 1
ATOM 1051 C C . ASP A 1 136 ? 14.758 -3.307 -7.517 1.00 94.62 136 ASP A C 1
ATOM 1053 O O . ASP A 1 136 ? 15.869 -3.842 -7.567 1.00 94.62 136 ASP A O 1
ATOM 1057 N N . ALA A 1 137 ? 13.643 -4.044 -7.507 1.00 94.62 137 ALA A N 1
ATOM 1058 C CA . ALA A 1 137 ? 13.659 -5.498 -7.492 1.00 94.62 137 ALA A CA 1
ATOM 1059 C C . ALA A 1 137 ? 14.078 -6.035 -8.865 1.00 94.62 137 ALA A C 1
ATOM 1061 O O . ALA A 1 137 ? 13.407 -5.788 -9.865 1.00 94.62 137 ALA A O 1
ATOM 1062 N N . GLY A 1 138 ? 15.182 -6.783 -8.921 1.00 95.25 138 GLY A N 1
ATOM 1063 C CA . GLY A 1 138 ? 15.712 -7.318 -10.174 1.00 95.25 138 GLY A CA 1
ATOM 1064 C C . GLY A 1 138 ? 14.958 -8.554 -10.666 1.00 95.25 138 GLY A C 1
ATOM 1065 O O . GLY A 1 138 ? 14.938 -9.593 -10.003 1.00 95.25 138 GLY A O 1
ATOM 1066 N N . PHE A 1 139 ? 14.405 -8.461 -11.875 1.00 96.69 139 PHE A N 1
ATOM 1067 C CA . PHE A 1 139 ? 13.726 -9.546 -12.577 1.00 96.69 139 PHE A CA 1
ATOM 1068 C C . PHE A 1 139 ? 14.579 -10.090 -13.718 1.00 96.69 139 PHE A C 1
ATOM 1070 O O . PHE A 1 139 ? 15.008 -9.339 -14.594 1.00 96.69 139 PHE A O 1
ATOM 1077 N N . THR A 1 140 ? 14.782 -11.407 -13.753 1.00 96.44 140 THR A N 1
ATOM 1078 C CA . THR A 1 140 ? 15.413 -12.098 -14.883 1.00 96.44 140 THR A CA 1
ATOM 1079 C C . THR A 1 140 ? 14.363 -12.413 -15.944 1.00 96.44 140 THR A C 1
ATOM 1081 O O . THR A 1 140 ? 13.659 -13.422 -15.866 1.00 96.44 140 THR A O 1
ATOM 1084 N N . LEU A 1 141 ? 14.291 -11.560 -16.969 1.00 95.31 141 LEU A N 1
ATOM 1085 C CA . LEU A 1 141 ? 13.396 -11.726 -18.121 1.00 95.31 141 LEU A CA 1
ATOM 1086 C C . LEU A 1 141 ? 13.875 -12.867 -19.028 1.00 95.31 141 LEU A C 1
ATOM 1088 O O . LEU A 1 141 ? 13.081 -13.628 -19.578 1.00 95.31 141 LEU A O 1
ATOM 1092 N N . LYS A 1 142 ? 15.197 -12.934 -19.227 1.00 94.44 142 LYS A N 1
ATOM 1093 C CA . LYS A 1 142 ? 15.936 -13.913 -20.039 1.00 94.44 142 LYS A CA 1
ATOM 1094 C C . LYS A 1 142 ? 17.336 -14.080 -19.439 1.00 94.44 142 LYS A C 1
ATOM 1096 O O . LYS A 1 142 ? 17.776 -13.179 -18.730 1.00 94.44 142 LYS A O 1
ATOM 1101 N N . PRO A 1 143 ? 18.094 -15.142 -19.778 1.00 94.38 143 PRO A N 1
ATOM 1102 C CA . PRO A 1 143 ? 19.444 -15.340 -19.240 1.00 94.38 143 PRO A CA 1
ATOM 1103 C C . PRO A 1 143 ? 20.390 -14.143 -19.404 1.00 94.38 143 PRO A C 1
ATOM 1105 O O . PRO A 1 143 ? 21.305 -13.986 -18.612 1.00 94.38 143 PRO A O 1
ATOM 1108 N N . ASN A 1 144 ? 20.176 -13.293 -20.409 1.00 94.88 144 ASN A N 1
ATOM 1109 C CA . ASN A 1 144 ? 20.988 -12.112 -20.701 1.00 94.88 144 ASN A CA 1
ATOM 1110 C C . ASN A 1 144 ? 20.264 -10.775 -20.436 1.00 94.88 144 ASN A C 1
ATOM 1112 O O . ASN A 1 144 ? 20.765 -9.730 -20.843 1.00 94.88 144 ASN A O 1
ATOM 1116 N N . THR A 1 145 ? 19.093 -10.780 -19.796 1.00 95.88 145 THR A N 1
ATOM 1117 C CA . THR A 1 145 ? 18.324 -9.558 -19.522 1.00 95.88 145 THR A CA 1
ATOM 1118 C C . THR A 1 145 ? 17.782 -9.584 -18.099 1.00 95.88 145 THR A C 1
ATOM 1120 O O . THR A 1 145 ? 16.959 -10.435 -17.757 1.00 95.88 145 THR A O 1
ATOM 1123 N N . VAL A 1 146 ? 18.211 -8.603 -17.308 1.00 95.88 146 VAL A N 1
ATOM 1124 C CA . VAL A 1 146 ? 17.776 -8.351 -15.934 1.00 95.88 146 VAL A CA 1
ATOM 1125 C C . VAL A 1 146 ? 17.325 -6.902 -15.852 1.00 95.88 146 VAL A C 1
ATOM 1127 O O . VAL A 1 146 ? 18.104 -6.004 -16.173 1.00 95.88 146 VAL A O 1
ATOM 1130 N N . ARG A 1 147 ? 16.080 -6.667 -15.441 1.00 97.38 147 ARG A N 1
ATOM 1131 C CA . ARG A 1 147 ? 15.510 -5.321 -15.287 1.00 97.38 147 ARG A CA 1
ATOM 1132 C C . ARG A 1 147 ? 15.004 -5.124 -13.871 1.00 97.38 147 ARG A C 1
ATOM 1134 O O . ARG A 1 147 ? 14.402 -6.040 -13.322 1.00 97.38 147 ARG A O 1
ATOM 1141 N N . ALA A 1 148 ? 15.217 -3.937 -13.321 1.00 96.06 148 ALA A N 1
ATOM 1142 C CA . ALA A 1 148 ? 14.796 -3.572 -11.980 1.00 96.06 148 ALA A CA 1
ATOM 1143 C C . ALA A 1 148 ? 13.930 -2.311 -12.055 1.00 96.06 148 ALA A C 1
ATOM 1145 O O . ALA A 1 148 ? 14.463 -1.205 -12.128 1.00 96.06 148 ALA A O 1
ATOM 1146 N N . PRO A 1 149 ? 12.596 -2.437 -12.151 1.00 97.75 149 PRO A N 1
ATOM 1147 C CA . PRO A 1 149 ? 11.729 -1.272 -12.069 1.00 97.75 149 PRO A CA 1
ATOM 1148 C C . PRO A 1 149 ? 11.851 -0.572 -10.720 1.00 97.75 149 PRO A C 1
ATOM 1150 O O . PRO A 1 149 ? 12.039 -1.249 -9.707 1.00 97.75 149 PRO A O 1
ATOM 1153 N N . ASP A 1 150 ? 11.672 0.751 -10.705 1.00 97.69 150 ASP A N 1
ATOM 1154 C CA . ASP A 1 150 ? 11.747 1.539 -9.468 1.00 97.69 150 ASP A CA 1
ATOM 1155 C C . ASP A 1 150 ? 10.749 1.013 -8.432 1.00 97.69 150 ASP A C 1
ATOM 1157 O O . ASP A 1 150 ? 11.077 0.910 -7.253 1.00 97.69 150 ASP A O 1
ATOM 1161 N N . ILE A 1 151 ? 9.545 0.638 -8.886 1.00 98.62 151 ILE A N 1
ATOM 1162 C CA . ILE A 1 151 ? 8.561 -0.104 -8.092 1.00 98.62 151 ILE A CA 1
ATOM 1163 C C . ILE A 1 151 ? 7.982 -1.236 -8.933 1.00 98.62 151 ILE A C 1
ATOM 1165 O O . ILE A 1 151 ? 7.585 -1.049 -10.085 1.00 98.62 151 ILE A O 1
ATOM 1169 N N . SER A 1 152 ? 7.878 -2.410 -8.329 1.00 98.56 152 SER A N 1
ATOM 1170 C CA . SER A 1 152 ? 7.269 -3.601 -8.909 1.00 98.56 152 SER A CA 1
ATOM 1171 C C . SER A 1 152 ? 6.138 -4.099 -8.021 1.00 98.56 152 SER A C 1
ATOM 1173 O O . SER A 1 152 ? 6.314 -4.182 -6.811 1.00 98.56 152 SER A O 1
ATOM 1175 N N . VAL A 1 153 ? 5.005 -4.471 -8.617 1.00 98.62 153 VAL A N 1
ATOM 1176 C CA . VAL A 1 153 ? 3.922 -5.207 -7.944 1.00 98.62 153 VAL A CA 1
ATOM 1177 C C . VAL A 1 153 ? 3.798 -6.568 -8.613 1.00 98.62 153 VAL A C 1
ATOM 1179 O O . VAL A 1 153 ? 3.609 -6.650 -9.832 1.00 98.62 153 VAL A O 1
ATOM 1182 N N . ALA A 1 154 ? 3.944 -7.629 -7.823 1.00 97.31 154 ALA A N 1
ATOM 1183 C CA . ALA A 1 154 ? 3.988 -9.008 -8.295 1.00 97.31 154 ALA A CA 1
ATOM 1184 C C . ALA A 1 154 ? 3.581 -9.986 -7.179 1.00 97.31 154 ALA A C 1
ATOM 1186 O O . ALA A 1 154 ? 3.499 -9.583 -6.023 1.00 97.31 154 ALA A O 1
ATOM 1187 N N . PRO A 1 155 ? 3.345 -11.271 -7.494 1.00 95.31 155 PRO A N 1
ATOM 1188 C CA . PRO A 1 155 ? 3.290 -12.305 -6.467 1.00 95.31 155 PRO A CA 1
ATOM 1189 C C . PRO A 1 155 ? 4.604 -12.365 -5.666 1.00 95.31 155 PRO A C 1
ATOM 1191 O O . PRO A 1 155 ? 5.660 -12.043 -6.227 1.00 95.31 155 PRO A O 1
ATOM 1194 N N . PRO A 1 156 ? 4.575 -12.817 -4.399 1.00 94.12 156 PRO A N 1
ATOM 1195 C CA . PRO A 1 156 ? 5.785 -12.988 -3.604 1.00 94.12 156 PRO A CA 1
ATOM 1196 C C . PRO A 1 156 ? 6.815 -13.886 -4.315 1.00 94.12 156 PRO A C 1
ATOM 1198 O O . PRO A 1 156 ? 6.438 -14.916 -4.890 1.00 94.12 156 PRO A O 1
ATOM 1201 N N . PRO A 1 157 ? 8.114 -13.535 -4.296 1.00 91.62 157 PRO A N 1
ATOM 1202 C CA . PRO A 1 157 ? 9.145 -14.359 -4.916 1.00 91.62 157 PRO A CA 1
ATOM 1203 C C . PRO A 1 157 ? 9.261 -15.720 -4.215 1.00 91.62 157 PRO A C 1
ATOM 1205 O O . PRO A 1 157 ? 9.178 -15.815 -2.994 1.00 91.62 157 PRO A O 1
ATOM 1208 N N . ALA A 1 158 ? 9.479 -16.784 -4.994 1.00 88.62 158 ALA A N 1
ATOM 1209 C CA . ALA A 1 158 ? 9.538 -18.156 -4.478 1.00 88.62 158 ALA A CA 1
ATOM 1210 C C . ALA A 1 158 ? 10.839 -18.490 -3.721 1.00 88.62 158 ALA A C 1
ATOM 1212 O O . ALA A 1 158 ? 10.858 -19.412 -2.909 1.00 88.62 158 ALA A O 1
ATOM 1213 N N . GLU A 1 159 ? 11.928 -17.772 -4.005 1.00 84.00 159 GLU A N 1
ATOM 1214 C CA . GLU A 1 159 ? 13.241 -17.974 -3.388 1.00 84.00 159 GLU A CA 1
ATOM 1215 C C . GLU A 1 159 ? 13.841 -16.625 -2.983 1.00 84.00 159 GLU A C 1
ATOM 1217 O O . GLU A 1 159 ? 13.869 -15.683 -3.777 1.00 84.00 159 GLU A O 1
ATOM 1222 N N . GLU A 1 160 ? 14.358 -16.543 -1.759 1.00 75.31 160 GLU A N 1
ATOM 1223 C CA . GLU A 1 160 ? 15.061 -15.360 -1.261 1.00 75.31 160 GLU A CA 1
ATOM 1224 C C . GLU A 1 160 ? 16.499 -15.284 -1.809 1.00 75.31 160 GLU A C 1
ATOM 1226 O O . GLU A 1 160 ? 17.158 -16.301 -2.036 1.00 75.31 160 GLU A O 1
ATOM 1231 N N . GLY A 1 161 ? 17.014 -14.064 -1.999 1.00 70.88 161 GLY A N 1
ATOM 1232 C CA . GLY A 1 161 ? 18.426 -13.819 -2.333 1.00 70.88 161 GLY A CA 1
ATOM 1233 C C . GLY A 1 161 ? 18.837 -14.109 -3.784 1.00 70.88 161 GLY A C 1
ATOM 1234 O O . GLY A 1 161 ? 20.032 -14.142 -4.081 1.00 70.88 161 GLY A O 1
ATOM 1235 N N . LYS A 1 162 ? 17.879 -14.319 -4.695 1.00 80.56 162 LYS A N 1
ATOM 1236 C CA . LYS A 1 162 ? 18.115 -14.463 -6.141 1.00 80.56 162 LYS A CA 1
ATOM 1237 C C . LYS A 1 162 ? 17.292 -13.455 -6.936 1.00 80.56 162 LYS A C 1
ATOM 1239 O O . LYS A 1 162 ? 16.268 -12.965 -6.467 1.00 80.56 162 LYS A O 1
ATOM 1244 N N . TRP A 1 163 ? 17.714 -13.201 -8.175 1.00 91.25 163 TRP A N 1
ATOM 1245 C CA . TRP A 1 163 ? 16.896 -12.466 -9.137 1.00 91.25 163 TRP A CA 1
ATOM 1246 C C . TRP A 1 163 ? 15.557 -13.170 -9.366 1.00 91.25 163 TRP A C 1
ATOM 1248 O O . TRP A 1 163 ? 15.508 -14.391 -9.530 1.00 91.25 163 TRP A O 1
ATOM 1258 N N . ILE A 1 164 ? 14.479 -12.390 -9.418 1.00 95.12 164 ILE A N 1
ATOM 1259 C CA . ILE A 1 164 ? 13.116 -12.908 -9.529 1.00 95.12 164 ILE A CA 1
ATOM 1260 C C . ILE A 1 164 ? 12.892 -13.397 -10.970 1.00 95.12 164 ILE A C 1
ATOM 1262 O O . ILE A 1 164 ? 13.069 -12.618 -11.909 1.00 95.12 164 ILE A O 1
ATOM 1266 N N . PRO A 1 165 ? 12.521 -14.665 -11.213 1.00 94.69 165 PRO A N 1
ATOM 1267 C CA . PRO A 1 165 ? 12.272 -15.144 -12.569 1.00 94.69 165 PRO A CA 1
ATOM 1268 C C . PRO A 1 165 ? 11.033 -14.476 -13.179 1.00 94.69 165 PRO A C 1
ATOM 1270 O O . PRO A 1 165 ? 9.997 -14.369 -12.526 1.00 94.69 165 PRO A O 1
ATOM 1273 N N . GLY A 1 166 ? 11.102 -14.096 -14.456 1.00 95.25 166 GLY A N 1
ATOM 1274 C CA . GLY A 1 166 ? 9.957 -13.554 -15.190 1.00 95.25 166 GLY A CA 1
ATOM 1275 C C . GLY A 1 166 ? 9.890 -12.029 -15.154 1.00 95.25 166 GLY A C 1
ATOM 1276 O O . GLY A 1 166 ? 10.889 -11.361 -15.408 1.00 95.25 166 GLY A O 1
ATOM 1277 N N . VAL A 1 167 ? 8.695 -11.483 -14.920 1.00 97.25 167 VAL A N 1
ATOM 1278 C CA . VAL A 1 167 ? 8.411 -10.040 -14.931 1.00 97.25 167 VAL A CA 1
ATOM 1279 C C . VAL A 1 167 ? 7.316 -9.678 -13.933 1.00 97.25 167 VAL A C 1
ATOM 1281 O O . VAL A 1 167 ? 6.413 -10.491 -13.713 1.00 97.25 167 VAL A O 1
ATOM 1284 N N . PRO A 1 168 ? 7.317 -8.450 -13.388 1.00 98.00 168 PRO A N 1
ATOM 1285 C CA . PRO A 1 168 ? 6.194 -7.982 -12.598 1.00 98.00 168 PRO A CA 1
ATOM 1286 C C . PRO A 1 168 ? 4.994 -7.679 -13.516 1.00 98.00 168 PRO A C 1
ATOM 1288 O O . PRO A 1 168 ? 5.168 -7.074 -14.584 1.00 98.00 168 PRO A O 1
ATOM 1291 N N . PRO A 1 169 ? 3.764 -8.063 -13.125 1.00 97.81 169 PRO A N 1
ATOM 1292 C CA . PRO A 1 169 ? 2.540 -7.645 -13.804 1.00 97.81 169 PRO A CA 1
ATOM 1293 C C . PRO A 1 169 ? 2.389 -6.122 -13.925 1.00 97.81 169 PRO A C 1
ATOM 1295 O O . PRO A 1 169 ? 1.910 -5.650 -14.960 1.00 97.81 169 PRO A O 1
ATOM 1298 N N . LEU A 1 170 ? 2.815 -5.366 -12.909 1.00 98.56 170 LEU A N 1
ATOM 1299 C CA . LEU A 1 170 ? 2.859 -3.902 -12.909 1.00 98.56 170 LEU A CA 1
ATOM 1300 C C . LEU A 1 170 ? 4.269 -3.424 -12.541 1.00 98.56 170 LEU A C 1
ATOM 1302 O O . LEU A 1 170 ? 4.785 -3.760 -11.476 1.00 98.56 170 LEU A O 1
ATOM 1306 N N . ALA A 1 171 ? 4.859 -2.619 -13.423 1.00 98.75 171 ALA A N 1
ATOM 1307 C CA . ALA A 1 171 ? 6.133 -1.936 -13.222 1.00 98.75 171 ALA A CA 1
ATOM 1308 C C . ALA A 1 171 ? 5.926 -0.416 -13.225 1.00 98.75 171 ALA A C 1
ATOM 1310 O O . ALA A 1 171 ? 5.142 0.102 -14.024 1.00 98.75 171 ALA A O 1
ATOM 1311 N N . VAL A 1 172 ? 6.651 0.306 -12.376 1.00 98.75 172 VAL A N 1
ATOM 1312 C CA . VAL A 1 172 ? 6.645 1.772 -12.320 1.00 98.75 172 VAL A CA 1
ATOM 1313 C C . VAL A 1 172 ? 8.067 2.297 -12.481 1.00 98.75 172 VAL A C 1
ATOM 1315 O O . VAL A 1 172 ? 8.989 1.775 -11.864 1.00 98.75 172 VAL A O 1
ATOM 1318 N N . GLU A 1 173 ? 8.224 3.343 -13.290 1.00 98.25 173 GLU A N 1
ATOM 1319 C CA . GLU A 1 173 ? 9.473 4.086 -13.490 1.00 98.25 173 GLU A CA 1
ATOM 1320 C C . GLU A 1 173 ? 9.232 5.577 -13.226 1.00 98.25 173 GLU A C 1
ATOM 1322 O O . GLU A 1 173 ? 8.280 6.162 -13.744 1.00 98.25 173 GLU A O 1
ATOM 1327 N N . TYR A 1 174 ? 10.116 6.228 -12.484 1.00 96.94 174 TYR A N 1
ATOM 1328 C CA . TYR A 1 174 ? 10.141 7.664 -12.252 1.00 96.94 174 TYR A CA 1
ATOM 1329 C C . TYR A 1 174 ? 11.146 8.338 -13.190 1.00 96.94 174 TYR A C 1
ATOM 1331 O O . TYR A 1 174 ? 12.355 8.351 -12.956 1.00 96.94 174 TYR A O 1
ATOM 1339 N N . ALA A 1 175 ? 10.637 8.995 -14.231 1.00 94.62 175 ALA A N 1
ATOM 1340 C CA . ALA A 1 175 ? 11.455 9.756 -15.169 1.00 94.62 175 ALA A CA 1
ATOM 1341 C C . ALA A 1 175 ? 11.749 11.167 -14.623 1.00 94.62 175 ALA A C 1
ATOM 1343 O O . ALA A 1 175 ? 10.865 12.032 -14.574 1.00 94.62 175 ALA A O 1
ATOM 1344 N N . ASP A 1 176 ? 13.000 11.414 -14.218 1.00 90.44 176 ASP A N 1
ATOM 1345 C CA . ASP A 1 176 ? 13.484 12.719 -13.739 1.00 90.44 176 ASP A CA 1
ATOM 1346 C C . ASP A 1 176 ? 14.483 13.374 -14.718 1.00 90.44 176 ASP A C 1
ATOM 1348 O O . ASP A 1 176 ? 14.805 12.858 -15.791 1.00 90.44 176 ASP A O 1
ATOM 1352 N N . LYS A 1 177 ? 14.988 14.557 -14.360 1.00 86.00 177 LYS A N 1
ATOM 1353 C CA . LYS A 1 177 ? 16.004 15.277 -15.126 1.00 86.00 177 LYS A CA 1
ATOM 1354 C C . LYS A 1 177 ? 17.248 14.405 -15.314 1.00 86.00 177 LYS A C 1
ATOM 1356 O O . LYS A 1 177 ? 17.889 14.012 -14.346 1.00 86.00 177 LYS A O 1
ATOM 1361 N N . GLY A 1 178 ? 17.638 14.207 -16.572 1.00 83.38 178 GLY A N 1
ATOM 1362 C CA . GLY A 1 178 ? 18.795 13.386 -16.935 1.00 83.38 178 GLY A CA 1
ATOM 1363 C C . GLY A 1 178 ? 18.449 11.934 -17.264 1.00 83.38 178 GLY A C 1
ATOM 1364 O O . GLY A 1 178 ? 19.363 11.178 -17.583 1.00 83.38 178 GLY A O 1
ATOM 1365 N N . GLN A 1 179 ? 17.163 11.560 -17.240 1.00 87.56 179 GLN A N 1
ATOM 1366 C CA . GLN A 1 179 ? 16.705 10.265 -17.731 1.00 87.56 179 GLN A CA 1
ATOM 1367 C C . GLN A 1 179 ? 17.178 10.024 -19.169 1.00 87.56 179 GLN A C 1
ATOM 1369 O O . GLN A 1 179 ? 16.997 10.867 -20.052 1.00 87.56 179 GLN A O 1
ATOM 1374 N N . ASN A 1 180 ? 17.753 8.845 -19.419 1.00 90.88 180 ASN A N 1
ATOM 1375 C CA . ASN A 1 180 ? 18.013 8.400 -20.779 1.00 90.88 180 ASN A CA 1
ATOM 1376 C C . ASN A 1 180 ? 16.712 7.855 -21.387 1.00 90.88 180 ASN A C 1
ATOM 1378 O O . ASN A 1 180 ? 16.267 6.750 -21.074 1.00 90.88 180 ASN A O 1
ATOM 1382 N N . GLU A 1 181 ? 16.105 8.652 -22.263 1.00 91.19 181 GLU A N 1
ATOM 1383 C CA . GLU A 1 181 ? 14.847 8.337 -22.949 1.00 91.19 181 GLU A CA 1
ATOM 1384 C C . GLU A 1 181 ? 14.945 7.119 -23.878 1.00 91.19 181 GLU A C 1
ATOM 1386 O O . GLU A 1 181 ? 13.956 6.419 -24.098 1.00 91.19 181 GLU A O 1
ATOM 1391 N N . ILE A 1 182 ? 16.124 6.857 -24.452 1.00 92.38 182 ILE A N 1
ATOM 1392 C CA . ILE A 1 182 ? 16.329 5.696 -25.329 1.00 92.38 182 ILE A CA 1
ATOM 1393 C C . ILE A 1 182 ? 16.330 4.425 -24.483 1.00 92.38 182 ILE A C 1
ATOM 1395 O O . ILE A 1 182 ? 15.588 3.491 -24.787 1.00 92.38 182 ILE A O 1
ATOM 1399 N N . ASP A 1 183 ? 17.098 4.424 -23.396 1.00 92.56 18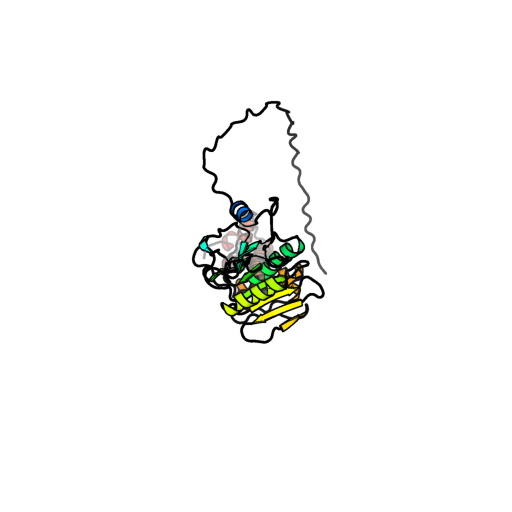3 ASP A N 1
ATOM 1400 C CA . ASP A 1 183 ? 17.198 3.288 -22.479 1.00 92.56 183 ASP A CA 1
ATOM 1401 C C . ASP A 1 183 ? 15.850 2.981 -21.819 1.00 92.56 183 ASP A C 1
ATOM 1403 O O . ASP A 1 183 ? 15.441 1.821 -21.769 1.00 92.56 183 ASP A O 1
ATOM 1407 N N . LEU A 1 184 ? 15.109 4.016 -21.404 1.00 95.12 184 LEU A N 1
ATOM 1408 C CA . LEU A 1 184 ? 13.762 3.866 -20.848 1.00 95.12 184 LEU A CA 1
ATOM 1409 C C . LEU A 1 184 ? 12.804 3.223 -21.860 1.00 95.12 184 LEU A C 1
ATOM 1411 O O . LEU A 1 184 ? 12.103 2.266 -21.536 1.00 95.12 184 LEU A O 1
ATOM 1415 N N . LYS A 1 185 ? 12.808 3.683 -23.119 1.00 95.44 185 LYS A N 1
ATOM 1416 C CA . LYS A 1 185 ? 11.987 3.082 -24.185 1.00 95.44 185 LYS A CA 1
ATOM 1417 C C . LYS A 1 185 ? 12.362 1.629 -24.467 1.00 95.44 185 LYS A C 1
ATOM 1419 O O . LYS A 1 185 ? 11.479 0.838 -24.798 1.00 95.44 185 LYS A O 1
ATOM 1424 N N . ILE A 1 186 ? 13.644 1.273 -24.368 1.00 95.94 186 ILE A N 1
ATOM 1425 C CA . ILE A 1 186 ? 14.097 -0.117 -24.498 1.00 95.94 186 ILE A CA 1
ATOM 1426 C C . ILE A 1 186 ? 13.567 -0.946 -23.324 1.00 95.94 186 ILE A C 1
ATOM 1428 O O . ILE A 1 186 ? 12.945 -1.978 -23.566 1.00 95.94 186 ILE A O 1
ATOM 1432 N N . LYS A 1 187 ? 13.727 -0.470 -22.082 1.00 96.88 187 LYS A N 1
ATOM 1433 C CA . LYS A 1 187 ? 13.244 -1.147 -20.867 1.00 96.88 187 LYS A CA 1
ATOM 1434 C C . LYS A 1 187 ? 11.737 -1.405 -20.917 1.00 96.88 187 LYS A C 1
ATOM 1436 O O . LYS A 1 187 ? 11.314 -2.543 -20.734 1.00 96.88 187 LYS A O 1
ATOM 1441 N N . ILE A 1 188 ? 10.936 -0.394 -21.269 1.00 97.38 188 ILE A N 1
ATOM 1442 C CA . ILE A 1 188 ? 9.477 -0.527 -21.436 1.00 97.38 188 ILE A CA 1
ATOM 1443 C C . ILE A 1 188 ? 9.146 -1.632 -22.448 1.00 97.38 188 ILE A C 1
ATOM 1445 O O . ILE A 1 188 ? 8.331 -2.509 -22.167 1.00 97.38 188 ILE A O 1
ATOM 1449 N N . LYS A 1 189 ? 9.796 -1.630 -23.621 1.00 95.94 189 LYS A N 1
ATOM 1450 C CA . LYS A 1 189 ? 9.561 -2.649 -24.656 1.00 95.94 189 LYS A CA 1
ATOM 1451 C C . LYS A 1 189 ? 9.946 -4.050 -24.196 1.00 95.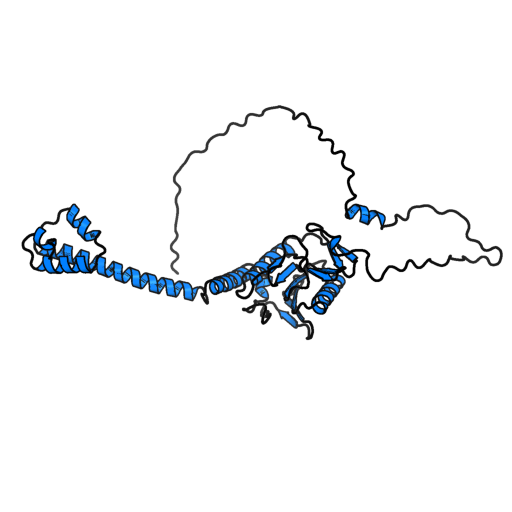94 189 LYS A C 1
ATOM 1453 O O . LYS A 1 189 ? 9.215 -4.990 -24.487 1.00 95.94 189 LYS A O 1
ATOM 1458 N N . GLU A 1 190 ? 11.075 -4.199 -23.510 1.00 96.88 190 GLU A N 1
ATOM 1459 C CA . GLU A 1 190 ? 11.526 -5.493 -22.995 1.00 96.88 190 GLU A CA 1
ATOM 1460 C C . GLU A 1 190 ? 10.561 -6.048 -21.942 1.00 96.88 190 GLU A C 1
ATOM 1462 O O . GLU A 1 190 ? 10.179 -7.213 -22.045 1.00 96.88 190 GLU A O 1
ATOM 1467 N N . LEU A 1 191 ? 10.112 -5.218 -20.993 1.00 98.06 191 LEU A N 1
ATOM 1468 C CA . LEU A 1 191 ? 9.139 -5.599 -19.962 1.00 98.06 191 LEU A CA 1
ATOM 1469 C C . LEU A 1 191 ? 7.801 -6.031 -20.579 1.00 98.06 191 LEU A C 1
ATOM 1471 O O . LEU A 1 191 ? 7.313 -7.130 -20.309 1.00 98.06 191 LEU A O 1
ATOM 1475 N N . LEU A 1 192 ? 7.230 -5.211 -21.467 1.00 97.19 192 LEU A N 1
ATOM 1476 C CA . LEU A 1 192 ? 5.960 -5.524 -22.132 1.00 97.19 192 LEU A CA 1
ATOM 1477 C C . LEU A 1 192 ? 6.062 -6.783 -23.008 1.00 97.19 192 LEU A C 1
ATOM 1479 O O . LEU A 1 192 ? 5.172 -7.635 -22.982 1.00 97.19 192 LEU A O 1
ATOM 1483 N N . ALA A 1 193 ? 7.161 -6.940 -23.755 1.00 95.69 193 ALA A N 1
ATOM 1484 C CA . ALA A 1 193 ? 7.392 -8.123 -24.583 1.00 95.69 193 ALA A CA 1
ATOM 1485 C C . ALA A 1 193 ? 7.565 -9.401 -23.747 1.00 95.69 193 ALA A C 1
ATOM 1487 O O . ALA A 1 193 ? 7.169 -10.478 -24.195 1.00 95.69 193 ALA A O 1
ATOM 1488 N N . ALA A 1 194 ? 8.134 -9.289 -22.544 1.00 96.44 194 ALA A N 1
ATOM 1489 C CA . ALA A 1 194 ? 8.315 -10.402 -21.616 1.00 96.44 194 ALA A CA 1
ATOM 1490 C C . ALA A 1 194 ? 7.056 -10.730 -20.790 1.00 96.44 194 ALA A C 1
ATOM 1492 O O . ALA A 1 194 ? 6.981 -11.821 -20.230 1.00 96.44 194 ALA A O 1
ATOM 1493 N N . GLY A 1 195 ? 6.046 -9.852 -20.767 1.00 96.38 195 GLY A N 1
ATOM 1494 C CA . GLY A 1 195 ? 4.727 -10.148 -20.197 1.00 96.38 195 GLY A CA 1
ATOM 1495 C C . GLY A 1 195 ? 4.220 -9.180 -19.128 1.00 96.38 195 GLY A C 1
ATOM 1496 O O . GLY A 1 195 ? 3.128 -9.410 -18.609 1.00 96.38 195 GLY A O 1
ATOM 1497 N N . THR A 1 196 ? 4.947 -8.102 -18.813 1.00 98.00 196 THR A N 1
ATOM 1498 C CA . THR A 1 196 ? 4.423 -7.036 -17.949 1.00 98.00 196 THR A CA 1
ATOM 1499 C C . THR A 1 196 ? 3.142 -6.477 -18.564 1.00 98.00 196 THR A C 1
ATOM 1501 O O . THR A 1 196 ? 3.094 -6.167 -19.756 1.00 98.00 196 THR A O 1
ATOM 1504 N N . ARG A 1 197 ? 2.078 -6.375 -17.762 1.00 97.19 197 ARG A N 1
ATOM 1505 C CA . ARG A 1 197 ? 0.754 -5.943 -18.234 1.00 97.19 197 ARG A CA 1
ATOM 1506 C C . ARG A 1 197 ? 0.667 -4.423 -18.310 1.00 97.19 197 ARG A C 1
ATOM 1508 O O . ARG A 1 197 ? 0.098 -3.901 -19.268 1.00 97.19 197 ARG A O 1
ATOM 1515 N N . TYR A 1 198 ? 1.258 -3.743 -17.329 1.00 98.00 198 TYR A N 1
ATOM 1516 C CA . TYR A 1 198 ? 1.285 -2.287 -17.227 1.00 98.00 198 TYR A CA 1
ATOM 1517 C C . TYR A 1 198 ? 2.689 -1.798 -16.879 1.00 98.00 198 TYR A C 1
ATOM 1519 O O . TYR A 1 198 ? 3.290 -2.271 -15.915 1.00 98.00 198 TYR A O 1
ATOM 1527 N N . VAL A 1 199 ? 3.182 -0.813 -17.629 1.00 98.62 199 VAL A N 1
ATOM 1528 C CA . VAL A 1 199 ? 4.333 -0.000 -17.224 1.00 98.62 199 VAL A CA 1
ATOM 1529 C C . VAL A 1 199 ? 3.859 1.436 -17.041 1.00 98.62 199 VAL A C 1
ATOM 1531 O O . VAL A 1 199 ? 3.347 2.045 -17.983 1.00 98.62 199 VAL A O 1
ATOM 1534 N N . TRP A 1 200 ? 3.990 1.973 -15.832 1.00 98.75 200 TRP A N 1
ATOM 1535 C CA . TRP A 1 200 ? 3.650 3.358 -15.512 1.00 98.75 200 TRP A CA 1
ATOM 1536 C C . TRP A 1 200 ? 4.916 4.200 -15.454 1.00 98.75 200 TRP A C 1
ATOM 1538 O O . TRP A 1 200 ? 5.763 3.994 -14.594 1.00 98.75 200 TRP A O 1
ATOM 1548 N N . VAL A 1 201 ? 5.036 5.176 -16.349 1.00 98.38 201 VAL A N 1
ATOM 1549 C CA . VAL A 1 201 ? 6.140 6.139 -16.326 1.00 98.38 201 VAL A CA 1
ATOM 1550 C C . VAL A 1 201 ? 5.651 7.425 -15.680 1.00 98.38 201 VAL A C 1
ATOM 1552 O O . VAL A 1 201 ? 4.870 8.178 -16.268 1.00 98.38 201 VAL A O 1
ATOM 1555 N N . VAL A 1 202 ? 6.106 7.678 -14.459 1.00 98.25 202 VAL A N 1
ATOM 1556 C CA . VAL A 1 202 ? 5.792 8.867 -13.674 1.00 98.25 202 VAL A CA 1
ATOM 1557 C C . VAL A 1 202 ? 6.755 9.981 -14.058 1.00 98.25 202 VAL A C 1
ATOM 1559 O O . VAL A 1 202 ? 7.939 9.963 -13.722 1.00 98.25 202 VAL A O 1
ATOM 1562 N N . HIS A 1 203 ? 6.249 10.978 -14.779 1.00 96.38 203 HIS A N 1
ATOM 1563 C CA . HIS A 1 203 ? 7.068 12.085 -15.260 1.00 96.38 203 HIS A CA 1
ATOM 1564 C C . HIS A 1 203 ? 7.231 13.132 -14.175 1.00 96.38 203 HIS A C 1
ATOM 1566 O O . HIS A 1 203 ? 6.326 13.920 -13.896 1.00 96.38 203 HIS A O 1
ATOM 1572 N N . LEU A 1 204 ? 8.423 13.180 -13.595 1.00 93.19 204 LEU A N 1
ATOM 1573 C CA . LEU A 1 204 ? 8.770 14.182 -12.609 1.00 93.19 204 LEU A CA 1
ATOM 1574 C C . LEU A 1 204 ? 9.129 15.522 -13.290 1.00 93.19 204 LEU A C 1
ATOM 1576 O O . LEU A 1 204 ? 9.096 16.564 -12.644 1.00 93.19 204 LEU A O 1
ATOM 1580 N N . VAL A 1 205 ? 9.462 15.571 -14.579 1.00 91.38 205 VAL A N 1
ATOM 1581 C CA . VAL A 1 205 ? 9.764 16.842 -15.269 1.00 91.38 205 VAL A CA 1
ATOM 1582 C C . VAL A 1 205 ? 8.549 17.372 -16.033 1.00 91.38 205 VAL A C 1
ATOM 1584 O O . VAL A 1 205 ? 7.888 16.643 -16.773 1.00 91.38 205 VAL A O 1
ATOM 1587 N N . GLY A 1 206 ? 8.293 18.677 -15.901 1.00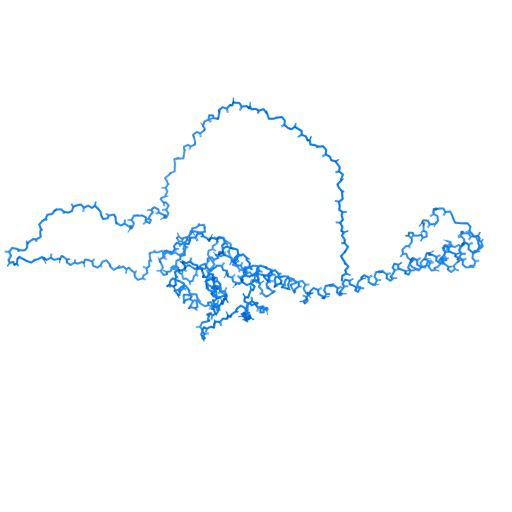 91.81 206 GLY A N 1
ATOM 1588 C CA . GLY A 1 206 ? 7.157 19.349 -16.534 1.00 91.81 206 GLY A CA 1
ATOM 1589 C C . GLY A 1 206 ? 5.851 19.152 -15.753 1.00 91.81 206 GLY A C 1
ATOM 1590 O O . GLY A 1 206 ? 5.895 18.962 -14.536 1.00 91.81 206 GLY A O 1
ATOM 1591 N N . PRO A 1 207 ? 4.687 19.225 -16.424 1.00 94.00 207 PRO A N 1
ATOM 1592 C CA . PRO A 1 207 ? 3.401 18.953 -15.789 1.00 94.00 207 PRO A CA 1
ATOM 1593 C C . PRO A 1 207 ? 3.360 17.538 -15.206 1.00 94.00 207 PRO A C 1
ATOM 1595 O O . PRO A 1 207 ? 3.761 16.588 -15.885 1.00 94.00 207 PRO A O 1
ATOM 1598 N N . GLN A 1 208 ? 2.857 17.415 -13.973 1.00 95.31 208 GLN A N 1
ATOM 1599 C CA . GLN A 1 208 ? 2.657 16.132 -13.294 1.00 95.31 208 GLN A CA 1
ATOM 1600 C C . GLN A 1 208 ? 1.714 15.256 -14.114 1.00 95.31 208 GLN A C 1
ATOM 1602 O O . GLN A 1 208 ? 0.552 15.610 -14.342 1.00 95.31 208 GLN A O 1
ATOM 1607 N N . ARG A 1 209 ? 2.247 14.133 -14.588 1.00 97.38 209 ARG A N 1
ATOM 1608 C CA . ARG A 1 209 ? 1.544 13.203 -15.465 1.00 97.38 209 ARG A CA 1
ATOM 1609 C C . ARG A 1 209 ? 2.167 11.818 -15.394 1.00 97.38 209 ARG A C 1
ATOM 1611 O O . ARG A 1 209 ? 3.348 11.679 -15.068 1.00 97.38 209 ARG A O 1
ATOM 1618 N N . VAL A 1 210 ? 1.382 10.817 -15.753 1.00 98.62 210 VAL A N 1
ATOM 1619 C CA . VAL A 1 210 ? 1.820 9.427 -15.857 1.00 98.62 210 VAL A CA 1
ATOM 1620 C C . VAL A 1 210 ? 1.497 8.916 -17.250 1.00 98.62 210 VAL A C 1
ATOM 1622 O O . VAL A 1 210 ? 0.370 9.055 -17.724 1.00 98.62 210 VAL A O 1
ATOM 1625 N N . GLU A 1 211 ? 2.491 8.338 -17.915 1.00 98.12 211 GLU A N 1
ATOM 1626 C CA . GLU A 1 211 ? 2.270 7.566 -19.134 1.00 98.12 211 GLU A CA 1
ATOM 1627 C C . GLU A 1 211 ? 2.023 6.108 -18.767 1.00 98.12 211 GLU A C 1
ATOM 1629 O O . GLU A 1 211 ? 2.865 5.459 -18.149 1.00 98.12 211 GLU A O 1
ATOM 1634 N N . VAL A 1 212 ? 0.871 5.589 -19.168 1.00 98.38 212 VAL A N 1
ATOM 1635 C CA . VAL A 1 212 ? 0.497 4.191 -18.990 1.00 98.38 212 VAL A CA 1
ATOM 1636 C C . VAL A 1 212 ? 0.749 3.465 -20.303 1.00 98.38 212 VAL A C 1
ATOM 1638 O O . VAL A 1 212 ? 0.068 3.719 -21.301 1.00 98.38 212 VAL A O 1
ATOM 1641 N N . HIS A 1 213 ? 1.720 2.558 -20.287 1.00 98.25 213 HIS A N 1
ATOM 1642 C CA . HIS A 1 213 ? 2.044 1.669 -21.397 1.00 98.25 213 HIS A CA 1
ATOM 1643 C C . HIS A 1 213 ? 1.461 0.285 -21.109 1.00 98.25 213 HIS A C 1
ATOM 1645 O O . HIS A 1 213 ? 1.601 -0.241 -20.004 1.00 98.25 213 HIS A O 1
ATOM 1651 N N . VAL A 1 214 ? 0.805 -0.304 -22.105 1.00 95.38 214 VAL A N 1
ATOM 1652 C CA . VAL A 1 214 ? 0.192 -1.639 -22.035 1.00 95.38 214 VAL A CA 1
ATOM 1653 C C . VAL A 1 214 ? 0.651 -2.472 -23.224 1.00 95.38 214 VAL A C 1
ATOM 1655 O O . VAL A 1 214 ? 0.970 -1.922 -24.275 1.00 95.38 214 VAL A O 1
ATOM 1658 N N . LYS A 1 215 ? 0.684 -3.799 -23.069 1.00 79.94 215 LYS A N 1
ATOM 1659 C CA . LYS A 1 215 ? 1.246 -4.708 -24.081 1.00 79.94 215 LYS A CA 1
ATOM 1660 C C . LYS A 1 215 ? 0.587 -4.575 -25.462 1.00 79.94 215 LYS A C 1
ATOM 1662 O O . LYS A 1 215 ? 1.293 -4.516 -26.462 1.00 79.94 215 LYS A O 1
ATOM 1667 N N . ASP A 1 216 ? -0.743 -4.487 -25.497 1.00 75.81 216 ASP A N 1
ATOM 1668 C CA . ASP A 1 216 ? -1.543 -4.608 -26.726 1.00 75.81 216 ASP A CA 1
ATOM 1669 C C . ASP A 1 216 ? -2.553 -3.453 -26.897 1.00 75.81 216 ASP A C 1
ATOM 1671 O O . ASP A 1 216 ? -3.671 -3.644 -27.375 1.00 75.81 216 ASP A O 1
ATOM 1675 N N . GLY A 1 217 ? -2.196 -2.235 -26.482 1.00 78.31 217 GLY A N 1
ATOM 1676 C CA . GLY A 1 217 ? -3.110 -1.089 -26.523 1.00 78.31 217 GLY A CA 1
ATOM 1677 C C . GLY A 1 217 ? -2.411 0.259 -26.684 1.00 78.31 217 GLY A C 1
ATOM 1678 O O . GLY A 1 217 ? -1.185 0.340 -26.609 1.00 78.31 217 GLY A O 1
ATOM 1679 N N . PRO A 1 218 ? -3.178 1.336 -26.930 1.00 85.50 218 PRO A N 1
ATOM 1680 C CA . PRO A 1 218 ? -2.609 2.667 -27.045 1.00 85.50 218 PRO A CA 1
ATOM 1681 C C . PRO A 1 218 ? -2.057 3.128 -25.696 1.00 85.50 218 PRO A C 1
ATOM 1683 O O . PRO A 1 218 ? -2.695 2.957 -24.653 1.00 85.50 218 PRO A O 1
ATOM 1686 N N . ASN A 1 219 ? -0.901 3.784 -25.737 1.00 90.94 219 ASN A N 1
ATOM 1687 C CA . ASN A 1 219 ? -0.368 4.479 -24.574 1.00 90.94 219 ASN A CA 1
ATOM 1688 C C . ASN A 1 219 ? -1.344 5.575 -24.141 1.00 90.94 219 ASN A C 1
ATOM 1690 O O . ASN A 1 219 ? -1.857 6.329 -24.973 1.00 90.94 219 ASN A O 1
ATOM 1694 N N . ARG A 1 220 ? -1.582 5.684 -22.834 1.00 96.31 220 ARG A N 1
ATOM 1695 C CA . ARG A 1 220 ? -2.443 6.722 -22.255 1.00 96.31 220 ARG A CA 1
ATOM 1696 C C . ARG A 1 220 ? -1.595 7.705 -21.472 1.00 96.31 220 ARG A C 1
ATOM 1698 O O . ARG A 1 220 ? -0.734 7.293 -20.704 1.00 96.31 220 ARG A O 1
ATOM 1705 N N . LEU A 1 221 ? -1.871 8.993 -21.635 1.00 97.50 221 LEU A N 1
ATOM 1706 C CA . LEU A 1 221 ? -1.278 10.040 -20.815 1.00 97.50 221 LEU A CA 1
ATOM 1707 C C . LEU A 1 221 ? -2.324 10.537 -19.820 1.00 97.50 221 LEU A C 1
ATOM 1709 O O . LEU A 1 221 ? -3.362 11.047 -20.232 1.00 97.50 221 LEU A O 1
ATOM 1713 N N . LEU A 1 222 ? -2.043 10.371 -18.532 1.00 98.19 222 LEU A N 1
ATOM 1714 C CA . LEU A 1 222 ? -2.915 10.780 -17.438 1.00 98.19 222 LEU A CA 1
ATOM 1715 C C . LEU A 1 222 ? -2.308 11.977 -16.710 1.00 98.19 222 LEU A C 1
ATOM 1717 O O . LEU A 1 222 ? -1.117 11.993 -16.410 1.00 98.19 222 LEU A O 1
ATOM 1721 N N . SER A 1 223 ? -3.124 12.985 -16.445 1.00 97.88 223 SER A N 1
ATOM 1722 C CA . SER A 1 223 ? -2.781 14.186 -15.689 1.00 97.88 223 SER A CA 1
ATOM 1723 C C . SER A 1 223 ? -2.905 13.962 -14.180 1.00 97.88 223 SER A C 1
ATOM 1725 O O . SER A 1 223 ? -3.447 12.957 -13.728 1.00 97.88 223 SER A O 1
ATOM 1727 N N . ALA A 1 224 ? -2.447 14.925 -13.378 1.00 96.12 224 ALA A N 1
ATOM 1728 C CA . ALA A 1 224 ? -2.535 14.862 -11.917 1.00 96.12 224 ALA A CA 1
ATOM 1729 C C . ALA A 1 224 ? -3.957 14.648 -11.358 1.00 96.12 224 ALA A C 1
ATOM 1731 O O . ALA A 1 224 ? -4.092 14.125 -10.255 1.00 96.12 224 ALA A O 1
ATOM 1732 N N . THR A 1 225 ? -5.005 15.044 -12.086 1.00 97.31 225 THR A N 1
ATOM 1733 C CA . THR A 1 225 ? -6.404 14.899 -11.645 1.00 97.31 225 THR A CA 1
ATOM 1734 C C . THR A 1 225 ? -7.027 13.557 -12.011 1.00 97.31 225 THR A C 1
ATOM 1736 O O . THR A 1 225 ? -8.144 13.275 -11.584 1.00 97.31 225 THR A O 1
ATOM 1739 N N . ASP A 1 226 ? -6.336 12.749 -12.811 1.00 98.56 226 ASP A N 1
ATOM 1740 C CA . ASP A 1 226 ? -6.835 11.459 -13.265 1.00 98.56 226 ASP A CA 1
ATOM 1741 C C . ASP A 1 226 ? -6.552 10.345 -12.246 1.00 98.56 226 ASP A C 1
ATOM 1743 O O . ASP A 1 226 ? -5.774 10.492 -11.295 1.00 98.56 226 ASP A O 1
ATOM 1747 N N . LEU A 1 227 ? -7.190 9.197 -12.474 1.00 98.50 227 LEU A N 1
ATOM 1748 C CA . LEU A 1 227 ? -6.995 7.968 -11.713 1.00 98.50 227 LEU A CA 1
ATOM 1749 C C . LEU A 1 227 ? -6.257 6.929 -12.565 1.00 98.50 227 LEU A C 1
ATOM 1751 O O . LEU A 1 227 ? -6.553 6.743 -13.747 1.00 98.50 227 LEU A O 1
ATOM 1755 N N . LEU A 1 228 ? -5.308 6.240 -11.944 1.00 98.50 228 LEU A N 1
ATOM 1756 C CA . LEU A 1 228 ? -4.612 5.078 -12.476 1.00 98.50 228 LEU A CA 1
ATOM 1757 C C . LEU A 1 228 ? -5.329 3.804 -12.046 1.00 98.50 228 LEU A C 1
ATOM 1759 O O . LEU A 1 228 ? -5.718 3.656 -10.889 1.00 98.50 228 LEU A O 1
ATOM 1763 N N . GLU A 1 229 ? -5.442 2.862 -12.971 1.00 97.62 229 GLU A N 1
ATOM 1764 C CA . GLU A 1 229 ? -6.075 1.568 -12.748 1.00 97.62 229 GLU A CA 1
ATOM 1765 C C . GLU A 1 229 ? -5.175 0.459 -13.292 1.00 97.62 229 GLU A C 1
ATOM 1767 O O . GLU A 1 229 ? -4.568 0.602 -14.358 1.00 97.62 229 GLU A O 1
ATOM 1772 N N . ALA A 1 230 ? -5.125 -0.663 -12.577 1.00 97.12 230 ALA A N 1
ATOM 1773 C CA . ALA A 1 230 ? -4.491 -1.897 -13.032 1.00 97.12 230 ALA A CA 1
ATOM 1774 C C . ALA A 1 230 ? -5.381 -3.099 -12.653 1.00 97.12 230 ALA A C 1
ATOM 1776 O O . ALA A 1 230 ? -5.081 -3.805 -11.689 1.00 97.12 230 ALA A O 1
ATOM 1777 N N . PRO A 1 231 ? -6.502 -3.326 -13.371 1.00 96.06 231 PRO A N 1
ATOM 1778 C CA . PRO A 1 231 ? -7.472 -4.364 -13.028 1.00 96.06 231 PRO A CA 1
ATOM 1779 C C . PRO A 1 231 ? -6.848 -5.758 -12.904 1.00 96.06 231 PRO A C 1
ATOM 1781 O O . PRO A 1 231 ? -6.092 -6.197 -13.776 1.00 96.06 231 PRO A O 1
ATOM 1784 N N . GLY A 1 232 ? -7.186 -6.477 -11.832 1.00 95.88 232 GLY A N 1
ATOM 1785 C CA . GLY A 1 232 ? -6.609 -7.790 -11.525 1.00 95.88 232 GLY A CA 1
ATOM 1786 C C . GLY A 1 232 ? -5.135 -7.734 -11.106 1.00 95.88 232 GLY A C 1
ATOM 1787 O O . GLY A 1 232 ? -4.418 -8.707 -11.323 1.00 95.88 232 GLY A O 1
ATOM 1788 N N . ILE A 1 233 ? -4.676 -6.577 -10.621 1.00 97.81 233 ILE A N 1
ATOM 1789 C CA . ILE A 1 233 ? -3.391 -6.369 -9.931 1.00 97.81 233 ILE A CA 1
ATOM 1790 C C . ILE A 1 233 ? -3.635 -5.485 -8.706 1.00 97.81 233 ILE A C 1
ATOM 1792 O O . ILE A 1 233 ? -3.212 -5.827 -7.613 1.00 97.81 233 ILE A O 1
ATOM 1796 N N . LEU A 1 234 ? -4.322 -4.357 -8.904 1.00 98.69 234 LEU A N 1
ATOM 1797 C CA . LEU A 1 234 ? -4.746 -3.456 -7.838 1.00 98.69 234 LEU A CA 1
ATOM 1798 C C . LEU A 1 234 ? -6.259 -3.532 -7.686 1.00 98.69 234 LEU A C 1
ATOM 1800 O O . LEU A 1 234 ? -6.984 -3.548 -8.691 1.00 98.69 234 LEU A O 1
ATOM 1804 N N . ARG A 1 235 ? -6.725 -3.494 -6.441 1.00 98.31 235 ARG A N 1
ATOM 1805 C CA . ARG A 1 235 ? -8.147 -3.404 -6.132 1.00 98.31 235 ARG A CA 1
ATOM 1806 C C . ARG A 1 235 ? -8.679 -2.008 -6.364 1.00 98.31 235 ARG A C 1
ATOM 1808 O O . ARG A 1 235 ? -9.754 -1.827 -6.934 1.00 98.31 235 ARG A O 1
ATOM 1815 N N . ASN A 1 236 ? -7.947 -1.014 -5.867 1.00 98.31 236 ASN A N 1
ATOM 1816 C CA . ASN A 1 236 ? -8.403 0.360 -5.870 1.00 98.31 236 ASN A CA 1
ATOM 1817 C C . ASN A 1 236 ? -7.727 1.174 -6.979 1.00 98.31 236 ASN A C 1
ATOM 1819 O O . ASN A 1 236 ? -6.533 1.006 -7.240 1.00 98.31 236 ASN A O 1
ATOM 1823 N N . PRO A 1 237 ? -8.436 2.151 -7.567 1.00 98.31 237 PRO A N 1
ATOM 1824 C CA . PRO A 1 237 ? -7.787 3.166 -8.376 1.00 98.31 237 PRO A CA 1
ATOM 1825 C C . PRO A 1 237 ? -6.837 4.022 -7.522 1.00 98.31 237 PRO A C 1
ATOM 1827 O O . PRO A 1 237 ? -7.107 4.339 -6.350 1.00 98.31 237 PRO A O 1
ATOM 1830 N N . VAL A 1 238 ? -5.731 4.430 -8.142 1.00 98.69 238 VAL A N 1
ATOM 1831 C CA . VAL A 1 238 ? -4.689 5.271 -7.548 1.00 98.69 238 VAL A CA 1
ATOM 1832 C C . VAL A 1 238 ? -4.777 6.674 -8.151 1.00 98.69 238 VAL A C 1
ATOM 1834 O O . VAL A 1 238 ? -4.559 6.827 -9.351 1.00 98.69 238 VAL A O 1
ATOM 1837 N N . PRO A 1 239 ? -5.070 7.728 -7.370 1.00 98.62 239 PRO A N 1
ATOM 1838 C CA . PRO A 1 239 ? -4.960 9.098 -7.861 1.00 98.62 239 PRO A CA 1
ATOM 1839 C C . PRO A 1 239 ? -3.554 9.368 -8.390 1.00 98.62 239 PRO A C 1
ATOM 1841 O O . PRO A 1 239 ? -2.582 9.143 -7.670 1.00 98.62 239 PRO A O 1
ATOM 1844 N N . VAL A 1 240 ? -3.425 9.893 -9.613 1.00 98.56 240 VAL A N 1
ATOM 1845 C CA . VAL A 1 240 ? -2.107 10.208 -10.196 1.00 98.56 240 VAL A CA 1
ATOM 1846 C C . VAL A 1 240 ? -1.313 11.119 -9.261 1.00 98.56 240 VAL A C 1
ATOM 1848 O O . VAL A 1 240 ? -0.125 10.898 -9.037 1.00 98.56 240 VAL A O 1
ATOM 1851 N N . TYR A 1 241 ? -1.982 12.099 -8.648 1.00 98.19 241 TYR A N 1
ATOM 1852 C CA . TYR A 1 241 ? -1.375 13.014 -7.684 1.00 98.19 241 TYR A CA 1
ATOM 1853 C C . TYR A 1 241 ? -0.726 12.316 -6.474 1.00 98.19 241 TYR A C 1
ATOM 1855 O O . TYR A 1 241 ? 0.269 12.819 -5.953 1.00 98.19 241 TYR A O 1
ATOM 1863 N N . ALA A 1 242 ? -1.206 11.136 -6.066 1.00 98.38 242 ALA A N 1
ATOM 1864 C CA . ALA A 1 242 ? -0.633 10.371 -4.956 1.00 98.38 242 ALA A CA 1
ATOM 1865 C C . ALA A 1 242 ? 0.792 9.864 -5.242 1.00 98.38 242 ALA A C 1
ATOM 1867 O O . ALA A 1 242 ? 1.551 9.629 -4.308 1.00 98.38 242 ALA A O 1
ATOM 1868 N N . LEU A 1 243 ? 1.196 9.755 -6.514 1.00 98.19 243 LEU A N 1
ATOM 1869 C CA . LEU A 1 243 ? 2.572 9.402 -6.893 1.00 98.19 243 LEU A CA 1
ATOM 1870 C C . LEU A 1 243 ? 3.548 10.590 -6.808 1.00 98.19 243 LEU A C 1
ATOM 1872 O O . LEU A 1 243 ? 4.757 10.402 -6.958 1.00 98.19 243 LEU A O 1
ATOM 1876 N N . PHE A 1 244 ? 3.038 11.803 -6.557 1.00 96.88 244 PHE A N 1
ATOM 1877 C CA . PHE A 1 244 ? 3.816 13.041 -6.458 1.00 96.88 244 PHE A CA 1
ATOM 1878 C C . PHE A 1 244 ? 3.726 13.706 -5.079 1.00 96.88 244 PHE A C 1
ATOM 1880 O O . PHE A 1 244 ? 4.707 14.288 -4.615 1.00 96.88 244 PHE A O 1
ATOM 1887 N N . ASP A 1 245 ? 2.557 13.664 -4.439 1.00 97.44 245 ASP A N 1
ATOM 1888 C CA . ASP A 1 245 ? 2.293 14.332 -3.168 1.00 97.44 245 ASP A CA 1
ATOM 1889 C C . ASP A 1 245 ? 2.215 13.343 -2.003 1.00 97.44 245 ASP A C 1
ATOM 1891 O O . ASP A 1 245 ? 1.399 12.423 -1.975 1.00 97.44 245 ASP A O 1
ATOM 1895 N N . ARG A 1 246 ? 3.047 13.578 -0.986 1.00 97.12 246 ARG A N 1
ATOM 1896 C CA . ARG A 1 246 ? 3.158 12.696 0.180 1.00 97.12 246 ARG A CA 1
ATOM 1897 C C . ARG A 1 246 ? 1.878 12.648 1.016 1.00 97.12 246 ARG A C 1
ATOM 1899 O O . ARG A 1 246 ? 1.557 11.613 1.596 1.00 97.12 246 ARG A O 1
ATOM 1906 N N . LYS A 1 247 ? 1.157 13.764 1.135 1.00 98.12 247 LYS A N 1
ATOM 1907 C CA . LYS A 1 247 ? -0.069 13.806 1.940 1.00 98.12 247 LYS A CA 1
ATOM 1908 C C . LYS A 1 247 ? -1.169 13.006 1.254 1.00 98.12 247 LYS A C 1
ATOM 1910 O O . LYS A 1 247 ? -1.901 12.290 1.935 1.00 98.12 247 LYS A O 1
ATOM 1915 N N . GLU A 1 248 ? -1.259 13.102 -0.067 1.00 98.31 248 GLU A N 1
ATOM 1916 C CA . GLU A 1 248 ? -2.187 12.297 -0.850 1.00 98.31 248 GLU A CA 1
ATOM 1917 C C . GLU A 1 248 ? -1.797 10.813 -0.848 1.00 98.31 248 GLU A C 1
ATOM 1919 O O . GLU A 1 248 ? -2.658 9.968 -0.607 1.00 98.31 248 GLU A O 1
ATOM 1924 N N . ALA A 1 249 ? -0.502 10.494 -0.954 1.00 98.56 249 ALA A N 1
ATOM 1925 C CA . ALA A 1 249 ? 0.005 9.133 -0.775 1.00 98.56 249 ALA A CA 1
ATOM 1926 C C . ALA A 1 249 ? -0.444 8.522 0.564 1.00 98.56 249 ALA A C 1
ATOM 1928 O O . ALA A 1 249 ? -1.003 7.427 0.599 1.00 98.56 249 ALA A O 1
ATOM 1929 N N . HIS A 1 250 ? -0.281 9.252 1.673 1.00 98.56 250 HIS A N 1
ATOM 1930 C CA . HIS A 1 250 ? -0.705 8.786 2.997 1.00 98.56 250 HIS A CA 1
ATOM 1931 C C . HIS A 1 250 ? -2.226 8.599 3.113 1.00 98.56 250 HIS A C 1
ATOM 1933 O O . HIS A 1 250 ? -2.671 7.699 3.820 1.00 98.56 250 HIS A O 1
ATOM 1939 N N . ARG A 1 251 ? -3.040 9.424 2.438 1.00 98.19 251 ARG A N 1
ATOM 1940 C CA . ARG A 1 251 ? -4.505 9.254 2.424 1.00 98.19 251 ARG A CA 1
ATOM 1941 C C . ARG A 1 251 ? -4.912 7.972 1.711 1.00 98.19 251 ARG A C 1
ATOM 1943 O O . ARG A 1 251 ? -5.726 7.221 2.243 1.00 98.19 251 ARG A O 1
ATOM 1950 N N . VAL A 1 252 ? -4.323 7.718 0.543 1.00 98.56 252 VAL A N 1
ATOM 1951 C CA . VAL A 1 252 ? -4.533 6.479 -0.218 1.00 98.56 252 VAL A CA 1
ATOM 1952 C C . VAL A 1 252 ? -4.080 5.271 0.598 1.00 98.56 252 VAL A C 1
ATOM 1954 O O . VAL A 1 252 ? -4.826 4.306 0.726 1.00 98.56 252 VAL A O 1
ATOM 1957 N N . THR A 1 253 ? -2.913 5.373 1.232 1.00 98.69 253 THR A N 1
ATOM 1958 C CA . THR A 1 253 ? -2.365 4.326 2.103 1.00 98.69 253 THR A CA 1
ATOM 1959 C C . THR A 1 253 ? -3.304 4.022 3.267 1.00 98.69 253 THR A C 1
ATOM 1961 O O . THR A 1 253 ? -3.646 2.868 3.491 1.00 98.69 253 THR A O 1
ATOM 1964 N N . LEU A 1 254 ? -3.774 5.046 3.991 1.00 98.62 254 LEU A N 1
ATOM 1965 C CA . LEU A 1 254 ? -4.705 4.863 5.106 1.00 98.62 254 LEU A CA 1
ATOM 1966 C C . LEU A 1 254 ? -5.996 4.178 4.650 1.00 98.62 254 LEU A C 1
ATOM 1968 O O . LEU A 1 254 ? -6.442 3.243 5.306 1.00 98.62 254 LEU A O 1
ATOM 1972 N N . ARG A 1 255 ? -6.578 4.620 3.525 1.00 98.31 255 ARG A N 1
ATOM 1973 C CA . ARG A 1 255 ? -7.747 3.961 2.927 1.00 98.31 255 ARG A CA 1
ATOM 1974 C C . ARG A 1 255 ? -7.453 2.483 2.683 1.00 98.31 255 ARG A C 1
ATOM 1976 O O . ARG A 1 255 ? -8.232 1.644 3.110 1.00 98.31 255 ARG A O 1
ATOM 1983 N N . ASN A 1 256 ? -6.347 2.167 2.017 1.00 98.69 256 ASN A N 1
ATOM 1984 C CA . ASN A 1 256 ? -6.031 0.789 1.671 1.00 98.69 256 ASN A CA 1
ATOM 1985 C C . ASN A 1 256 ? -5.820 -0.081 2.926 1.00 98.69 256 ASN A C 1
ATOM 1987 O O . ASN A 1 256 ? -6.418 -1.148 3.027 1.00 98.69 256 ASN A O 1
ATOM 1991 N N . LEU A 1 257 ? -5.059 0.403 3.916 1.00 98.69 257 LEU A N 1
ATOM 1992 C CA . LEU A 1 257 ? -4.818 -0.310 5.177 1.00 98.69 257 LEU A CA 1
ATOM 1993 C C . LEU A 1 257 ? -6.110 -0.563 5.961 1.00 98.69 257 LEU A C 1
ATOM 1995 O O . LEU A 1 257 ? -6.323 -1.673 6.433 1.00 98.69 257 LEU A O 1
ATOM 1999 N N . LEU A 1 258 ? -7.006 0.424 6.044 1.00 98.62 258 LEU A N 1
ATOM 2000 C CA . LEU A 1 258 ? -8.320 0.234 6.667 1.00 98.62 258 LEU A CA 1
ATOM 2001 C C . LEU A 1 258 ? -9.095 -0.896 5.995 1.00 98.62 258 LEU A C 1
ATOM 2003 O O . LEU A 1 258 ? -9.678 -1.737 6.673 1.00 98.62 258 LEU A O 1
ATOM 2007 N N . GLN A 1 259 ? -9.048 -0.958 4.668 1.00 98.56 259 GLN A N 1
ATOM 2008 C CA . GLN A 1 259 ? -9.770 -1.989 3.951 1.00 98.56 259 GLN A CA 1
ATOM 2009 C C . GLN A 1 259 ? -9.106 -3.370 4.001 1.00 98.56 259 GLN A C 1
ATOM 2011 O O . GLN A 1 259 ? -9.799 -4.361 3.773 1.00 98.56 259 GLN A O 1
ATOM 2016 N N . ARG A 1 260 ? -7.803 -3.457 4.298 1.00 97.88 260 ARG A N 1
ATOM 2017 C CA . ARG A 1 260 ? -7.143 -4.727 4.653 1.00 97.88 260 ARG A CA 1
ATOM 2018 C C . ARG A 1 260 ? -7.638 -5.241 6.005 1.00 97.88 260 ARG A C 1
ATOM 2020 O O . ARG A 1 260 ? -7.848 -6.437 6.152 1.00 97.88 260 ARG A O 1
ATOM 2027 N N . GLU A 1 261 ? -7.926 -4.332 6.933 1.00 98.06 261 GLU A N 1
ATOM 2028 C CA . GLU A 1 261 ? -8.551 -4.629 8.231 1.00 98.06 261 GLU A CA 1
ATOM 2029 C C . GLU A 1 261 ? -10.083 -4.810 8.150 1.00 98.06 261 GLU A C 1
ATOM 2031 O O . GLU A 1 261 ? -10.752 -4.933 9.171 1.00 98.06 261 GLU A O 1
ATOM 2036 N N . GLY A 1 262 ? -10.667 -4.820 6.945 1.00 97.69 262 GLY A N 1
ATOM 2037 C CA . GLY A 1 262 ? -12.105 -5.033 6.741 1.00 97.69 262 GLY A CA 1
ATOM 2038 C C . GLY A 1 262 ? -12.982 -3.782 6.874 1.00 97.69 262 GLY A C 1
ATOM 2039 O O . GLY A 1 262 ? -14.205 -3.889 6.788 1.00 97.69 262 GLY A O 1
ATOM 2040 N N . TYR A 1 263 ? -12.392 -2.594 7.022 1.00 97.94 263 TYR A N 1
ATOM 2041 C CA . TYR A 1 263 ? -13.120 -1.326 7.092 1.00 97.94 263 TYR A CA 1
ATOM 2042 C C . TYR A 1 263 ? -13.102 -0.584 5.758 1.00 97.94 263 TYR A C 1
ATOM 2044 O O . TYR A 1 263 ? -12.051 -0.331 5.180 1.00 97.94 263 TYR A O 1
ATOM 2052 N N . GLU A 1 264 ? -14.262 -0.133 5.284 1.00 94.50 264 GLU A N 1
ATOM 2053 C CA . GLU A 1 264 ? -14.344 0.633 4.033 1.00 94.50 264 GLU A CA 1
ATOM 2054 C C . GLU A 1 264 ? -13.544 1.948 4.095 1.00 94.50 264 GLU A C 1
ATOM 2056 O O . GLU A 1 264 ? -12.881 2.339 3.129 1.00 94.50 264 GLU A O 1
ATOM 2061 N N . ASN A 1 265 ? -13.623 2.636 5.236 1.00 95.25 265 ASN A N 1
ATOM 2062 C CA . ASN A 1 265 ? -13.036 3.948 5.480 1.00 95.25 265 ASN A CA 1
ATOM 2063 C C . ASN A 1 265 ? -12.990 4.256 6.994 1.00 95.25 265 ASN A C 1
ATOM 2065 O O . ASN A 1 265 ? -13.432 3.466 7.828 1.00 95.25 265 ASN A O 1
ATOM 2069 N N . LEU A 1 266 ? -12.451 5.426 7.357 1.00 95.25 266 LEU A N 1
ATOM 2070 C CA . LEU A 1 266 ? -12.305 5.839 8.757 1.00 95.25 266 LEU A CA 1
ATOM 2071 C C . LEU A 1 266 ? -13.658 6.068 9.453 1.00 95.25 266 LEU A C 1
ATOM 2073 O O . LEU A 1 266 ? -13.763 5.874 10.661 1.00 95.25 266 LEU A O 1
ATOM 2077 N N . GLU A 1 267 ? -14.695 6.469 8.714 1.00 96.44 267 GLU A N 1
ATOM 2078 C CA . GLU A 1 267 ? -16.029 6.681 9.283 1.00 96.44 267 GLU A CA 1
ATOM 2079 C C . GLU A 1 267 ? -16.647 5.363 9.755 1.00 96.44 267 GLU A C 1
ATOM 2081 O O . GLU A 1 267 ? -17.272 5.349 10.812 1.00 96.44 267 GLU A O 1
ATOM 2086 N N . ALA A 1 268 ? -16.402 4.254 9.048 1.00 96.81 268 ALA A N 1
ATOM 2087 C CA . ALA A 1 268 ? -16.830 2.922 9.477 1.00 96.81 268 ALA A CA 1
ATOM 2088 C C . ALA A 1 268 ? -16.232 2.543 10.846 1.00 96.81 268 ALA A C 1
ATOM 2090 O O . ALA A 1 268 ? -16.967 2.134 11.746 1.00 96.81 268 ALA A O 1
ATOM 2091 N N . VAL A 1 269 ? -14.926 2.776 11.040 1.00 97.69 269 VAL A N 1
ATOM 2092 C CA . VAL A 1 269 ? -14.237 2.542 12.326 1.00 97.69 269 VAL A CA 1
ATOM 2093 C C . VAL A 1 269 ? -14.837 3.404 13.437 1.00 97.69 269 VAL A C 1
ATOM 2095 O O . VAL A 1 269 ? -15.132 2.923 14.532 1.00 97.69 269 VAL A O 1
ATOM 2098 N N . LEU A 1 270 ? -15.033 4.698 13.165 1.00 97.69 270 LEU A N 1
ATOM 2099 C CA . LEU A 1 270 ? -15.605 5.629 14.138 1.00 97.69 270 LEU A CA 1
ATOM 2100 C C . LEU A 1 270 ? -17.039 5.247 14.505 1.00 97.69 270 LEU A C 1
ATOM 2102 O O . LEU A 1 270 ? -17.420 5.342 15.671 1.00 97.69 270 LEU A O 1
ATOM 2106 N N . TRP A 1 271 ? -17.834 4.811 13.529 1.00 97.12 271 TRP A N 1
ATOM 2107 C CA . TRP A 1 271 ? -19.211 4.401 13.754 1.00 97.12 271 TRP A CA 1
ATOM 2108 C C . TRP A 1 271 ? -19.286 3.169 14.655 1.00 97.12 271 TRP A C 1
ATOM 2110 O O . TRP A 1 271 ? -20.034 3.198 15.633 1.00 97.12 271 TRP A O 1
ATOM 2120 N N . GLU A 1 272 ? -18.477 2.139 14.395 1.00 96.25 272 GLU A N 1
ATOM 2121 C CA . GLU A 1 272 ? -18.393 0.957 15.259 1.00 96.25 272 GLU A CA 1
ATOM 2122 C C . GLU A 1 272 ? -17.979 1.337 16.686 1.00 96.25 272 GLU A C 1
ATOM 2124 O O . GLU A 1 272 ? -18.641 0.950 17.653 1.00 96.25 272 GLU A O 1
ATOM 2129 N N . GLY A 1 273 ? -16.955 2.187 16.822 1.00 97.56 273 GLY A N 1
ATOM 2130 C CA . GLY A 1 273 ? -16.514 2.701 18.119 1.00 97.56 273 GLY A CA 1
ATOM 2131 C C . GLY A 1 273 ? -17.621 3.446 18.874 1.00 97.56 273 GLY A C 1
ATOM 2132 O O . GLY A 1 273 ? -17.798 3.242 20.075 1.00 97.56 273 GLY A O 1
ATOM 2133 N N . VAL A 1 274 ? -18.423 4.263 18.181 1.00 98.00 274 VAL A N 1
ATOM 2134 C CA . VAL A 1 274 ? -19.577 4.956 18.777 1.00 98.00 274 VAL A CA 1
ATOM 2135 C C . VAL A 1 274 ? -20.654 3.970 19.227 1.00 98.00 274 VAL A C 1
ATOM 2137 O O . VAL A 1 274 ? -21.225 4.162 20.301 1.00 98.00 274 VAL A O 1
ATOM 2140 N N . GLN A 1 275 ? -20.955 2.930 18.444 1.00 97.50 275 GLN A N 1
ATOM 2141 C CA . GLN A 1 275 ? -21.944 1.925 18.850 1.00 97.50 275 GLN A CA 1
ATOM 2142 C C . GLN A 1 275 ? -21.483 1.164 20.089 1.00 97.50 275 GLN A C 1
ATOM 2144 O O . GLN A 1 275 ? -22.245 1.036 21.049 1.00 97.50 275 GLN A O 1
ATOM 2149 N N . ARG A 1 276 ? -20.221 0.728 20.097 1.00 96.62 276 ARG A N 1
ATOM 2150 C CA . ARG A 1 276 ? -19.620 0.037 21.236 1.00 96.62 276 ARG A CA 1
ATOM 2151 C C . ARG A 1 276 ? -19.634 0.908 22.490 1.00 96.62 276 ARG A C 1
ATOM 2153 O O . ARG A 1 276 ? -20.169 0.484 23.509 1.00 96.62 276 ARG A O 1
ATOM 2160 N N . GLY A 1 277 ? -19.167 2.152 22.388 1.00 97.69 277 GLY A N 1
ATOM 2161 C CA . GLY A 1 277 ? -19.154 3.084 23.516 1.00 97.69 277 GLY A CA 1
ATOM 2162 C C . GLY A 1 277 ? -20.554 3.420 24.044 1.00 97.69 277 GLY A C 1
ATOM 2163 O O . GLY A 1 277 ? -20.741 3.562 25.248 1.00 97.69 277 GLY A O 1
ATOM 2164 N N . LYS A 1 278 ? -21.573 3.498 23.174 1.00 97.44 278 LYS A N 1
ATOM 2165 C CA . LYS A 1 278 ? -22.971 3.663 23.610 1.00 97.44 278 LYS A CA 1
ATOM 2166 C C . LYS A 1 278 ? -23.500 2.438 24.349 1.00 97.44 278 LYS A C 1
ATOM 2168 O O . LYS A 1 278 ? -24.232 2.602 25.321 1.00 97.44 278 LYS A O 1
ATOM 2173 N N . ALA A 1 279 ? -23.174 1.236 23.879 1.00 96.00 279 ALA A N 1
ATOM 2174 C CA . ALA A 1 279 ? -23.596 -0.000 24.524 1.00 96.00 279 ALA A CA 1
ATOM 2175 C C . ALA A 1 279 ? -22.941 -0.153 25.905 1.00 96.00 279 ALA A C 1
ATOM 2177 O O . ALA A 1 279 ? -23.647 -0.359 26.890 1.00 96.00 279 ALA A O 1
ATOM 2178 N N . GLU A 1 280 ? -21.622 0.032 25.982 1.00 94.62 280 GLU A N 1
ATOM 2179 C CA . GLU A 1 280 ? -20.853 -0.004 27.232 1.00 94.62 280 GLU A CA 1
ATOM 2180 C C . GLU A 1 280 ? -21.354 1.071 28.210 1.00 94.62 280 GLU A C 1
ATOM 2182 O O . GLU A 1 280 ? -21.763 0.754 29.326 1.00 94.62 280 GLU A O 1
ATOM 2187 N N . GLY A 1 281 ? -21.471 2.322 27.754 1.00 96.00 281 GLY A N 1
ATOM 2188 C CA . GLY A 1 281 ? -21.952 3.426 28.586 1.00 96.00 281 GLY A CA 1
ATOM 2189 C C . GLY A 1 281 ? -23.401 3.266 29.062 1.00 96.00 281 GLY A C 1
ATOM 2190 O O . GLY A 1 281 ? -23.753 3.757 30.134 1.00 96.00 281 GLY A O 1
ATOM 2191 N N . LYS A 1 282 ? -24.256 2.558 28.309 1.00 95.38 282 LYS A N 1
ATOM 2192 C CA . LYS A 1 282 ? -25.614 2.225 28.763 1.00 95.38 282 LYS A CA 1
ATOM 2193 C C . LYS A 1 282 ? -25.576 1.242 29.933 1.00 95.38 282 LYS A C 1
ATOM 2195 O O . LYS A 1 282 ? -26.252 1.486 30.926 1.00 95.38 282 LYS A O 1
ATOM 2200 N N . VAL A 1 283 ? -24.782 0.175 29.830 1.00 93.06 283 VAL A N 1
ATOM 2201 C CA . VAL A 1 283 ? -24.635 -0.824 30.902 1.00 93.06 283 VAL A CA 1
ATOM 2202 C C . VAL A 1 283 ? -24.049 -0.182 32.159 1.00 93.06 283 VAL A C 1
ATOM 2204 O O . VAL A 1 283 ? -24.591 -0.348 33.250 1.00 93.06 283 VAL A O 1
ATOM 2207 N N . GLU A 1 284 ? -22.988 0.612 32.013 1.00 92.88 284 GLU A N 1
ATOM 2208 C CA . GLU A 1 284 ? -22.386 1.347 33.130 1.00 92.88 284 GLU A CA 1
ATOM 2209 C C . GLU A 1 284 ? -23.374 2.334 33.764 1.00 92.88 284 GLU A C 1
ATOM 2211 O O . GLU A 1 284 ? -23.470 2.425 34.989 1.00 92.88 284 GLU A O 1
ATOM 2216 N N . GLY A 1 285 ? -24.147 3.045 32.938 1.00 94.25 285 GLY A N 1
ATOM 2217 C CA . GLY A 1 285 ? -25.180 3.969 33.395 1.00 94.25 285 GLY A CA 1
ATOM 2218 C C . GLY A 1 285 ? -26.302 3.277 34.171 1.00 94.25 285 GLY A C 1
ATOM 2219 O O . GLY A 1 285 ? -26.736 3.801 35.197 1.00 94.25 285 GLY A O 1
ATOM 2220 N N . GLU A 1 286 ? -26.746 2.102 33.721 1.00 93.25 286 GLU A N 1
ATOM 2221 C CA . GLU A 1 286 ? -27.752 1.282 34.407 1.00 93.25 286 GLU A CA 1
ATOM 2222 C C . GLU A 1 286 ? -27.234 0.782 35.763 1.00 93.25 286 GLU A C 1
ATOM 2224 O O . GLU A 1 286 ? -27.901 0.984 36.777 1.00 93.25 286 GLU A O 1
ATOM 2229 N N . LEU A 1 287 ? -26.011 0.243 35.822 1.00 94.88 287 LEU A N 1
ATOM 2230 C CA . LEU A 1 287 ? -25.385 -0.181 37.082 1.00 94.88 287 LEU A CA 1
ATOM 2231 C C . LEU A 1 287 ? -25.229 0.990 38.061 1.00 94.88 287 LEU A C 1
ATOM 2233 O O . LEU A 1 287 ? -25.629 0.895 39.224 1.00 94.88 287 LEU A O 1
ATOM 2237 N N . ALA A 1 288 ? -24.700 2.124 37.593 1.00 94.75 288 ALA A N 1
ATOM 2238 C CA . ALA A 1 288 ? -24.530 3.319 38.414 1.00 94.75 288 ALA A CA 1
ATOM 2239 C C . ALA A 1 288 ? -25.876 3.859 38.925 1.00 94.75 288 ALA A C 1
ATOM 2241 O O . ALA A 1 288 ? -25.971 4.310 40.073 1.00 94.75 288 ALA A O 1
ATOM 2242 N N . ALA A 1 289 ? -26.926 3.793 38.101 1.00 94.62 289 ALA A N 1
ATOM 2243 C CA . ALA A 1 289 ? -28.279 4.157 38.498 1.00 94.62 289 ALA A CA 1
ATOM 2244 C C . ALA A 1 289 ? -28.837 3.200 39.564 1.00 94.62 289 ALA A C 1
ATOM 2246 O O . ALA A 1 289 ? -29.346 3.691 40.573 1.00 94.62 289 ALA A O 1
ATOM 2247 N N . SER A 1 290 ? -28.682 1.880 39.406 1.00 94.31 290 SER A N 1
ATOM 2248 C CA . SER A 1 290 ? -29.117 0.882 40.398 1.00 94.31 290 SER A CA 1
ATOM 2249 C C . SER A 1 290 ? -28.369 1.026 41.727 1.00 94.31 290 SER A C 1
ATOM 2251 O O . SER A 1 290 ? -28.998 1.059 42.786 1.00 94.31 290 SER A O 1
ATOM 2253 N N . ILE A 1 291 ? -27.047 1.230 41.697 1.00 97.00 291 ILE A N 1
ATOM 2254 C CA . ILE A 1 291 ? -26.229 1.524 42.889 1.00 97.00 291 ILE A CA 1
ATOM 2255 C C . ILE A 1 291 ? -26.740 2.777 43.602 1.00 97.00 291 ILE A C 1
ATOM 2257 O O . ILE A 1 291 ? -26.940 2.779 44.821 1.00 97.00 291 ILE A O 1
ATOM 2261 N N . LYS A 1 292 ? -26.955 3.860 42.845 1.00 96.44 292 LYS A N 1
ATOM 2262 C CA . LYS A 1 292 ? -27.457 5.122 43.393 1.00 96.44 292 LYS A CA 1
ATOM 2263 C C . LYS A 1 292 ? -28.841 4.931 44.011 1.00 96.44 292 LYS A C 1
ATOM 2265 O O . LYS A 1 292 ? -29.056 5.397 45.126 1.00 96.44 292 LYS A O 1
ATOM 2270 N N . ALA A 1 293 ? -29.744 4.238 43.321 1.00 95.75 293 ALA A N 1
ATOM 2271 C CA . ALA A 1 293 ? -31.094 3.967 43.795 1.00 95.75 293 ALA A CA 1
ATOM 2272 C C . ALA A 1 293 ? -31.083 3.151 45.095 1.00 95.75 293 ALA A C 1
ATOM 2274 O O . ALA A 1 293 ? -31.724 3.556 46.060 1.00 95.75 293 ALA A O 1
ATOM 2275 N N . LEU A 1 294 ? -30.298 2.071 45.164 1.00 96.69 294 LEU A N 1
ATOM 2276 C CA . LEU A 1 294 ? -30.142 1.251 46.368 1.00 96.69 294 LEU A CA 1
ATOM 2277 C C . LEU A 1 294 ? -29.631 2.072 47.558 1.00 96.69 294 LEU A C 1
ATOM 2279 O O . LEU A 1 294 ? -30.263 2.084 48.615 1.00 96.69 294 LEU A O 1
ATOM 2283 N N . LEU A 1 295 ? -28.531 2.812 47.387 1.00 96.62 295 LEU A N 1
ATOM 2284 C CA . LEU A 1 295 ? -27.978 3.644 48.461 1.00 96.62 295 LEU A CA 1
ATOM 2285 C C . LEU A 1 295 ? -28.952 4.750 48.899 1.00 96.62 295 LEU A C 1
ATOM 2287 O O . LEU A 1 295 ? -29.048 5.043 50.091 1.00 96.62 295 LEU A O 1
ATOM 2291 N N . SER A 1 296 ? -29.683 5.357 47.959 1.00 96.44 296 SER A N 1
ATOM 2292 C CA . SER A 1 296 ? -30.718 6.347 48.271 1.00 96.44 296 SER A CA 1
ATOM 2293 C C . SER A 1 296 ? -31.892 5.736 49.039 1.00 96.44 296 SER A C 1
ATOM 2295 O O . SER A 1 296 ? -32.327 6.333 50.021 1.00 96.44 296 SER A O 1
ATOM 2297 N N . THR A 1 297 ? -32.368 4.547 48.661 1.00 96.69 297 THR A N 1
ATOM 2298 C CA . THR A 1 297 ? -33.439 3.837 49.379 1.00 96.69 297 THR A CA 1
ATOM 2299 C C . THR A 1 297 ? -33.032 3.519 50.814 1.00 96.69 297 THR A C 1
ATOM 2301 O O . THR A 1 297 ? -33.788 3.820 51.736 1.00 96.69 297 THR A O 1
ATOM 2304 N N . LEU A 1 298 ? -31.823 2.984 51.027 1.00 96.19 298 LEU A N 1
ATOM 2305 C CA . LEU A 1 298 ? -31.308 2.689 52.371 1.00 96.19 298 LEU A CA 1
ATOM 2306 C C . LEU A 1 298 ? -31.232 3.952 53.240 1.00 96.19 298 LEU A C 1
ATOM 2308 O O . LEU A 1 298 ? -31.654 3.932 54.396 1.00 96.19 298 LEU A O 1
ATOM 2312 N N . ALA A 1 299 ? -30.778 5.071 52.665 1.00 95.25 299 ALA A N 1
ATOM 2313 C CA . ALA A 1 299 ? -30.732 6.353 53.362 1.00 95.25 299 ALA A CA 1
ATOM 2314 C C . ALA A 1 299 ? -32.133 6.875 53.735 1.00 95.25 299 ALA A C 1
ATOM 2316 O O . ALA A 1 299 ? -32.330 7.320 54.863 1.00 95.25 299 ALA A O 1
ATOM 2317 N N . ILE A 1 300 ? -33.114 6.787 52.827 1.00 96.19 300 ILE A N 1
ATOM 2318 C CA . ILE A 1 300 ? -34.508 7.200 53.081 1.00 96.19 300 ILE A CA 1
ATOM 2319 C C . ILE A 1 300 ? -35.154 6.336 54.171 1.00 96.19 300 ILE A C 1
ATOM 2321 O O . ILE A 1 300 ? -35.879 6.851 55.019 1.00 96.19 300 ILE A O 1
ATOM 2325 N N . ARG A 1 301 ? -34.868 5.029 54.176 1.00 95.31 301 ARG A N 1
ATOM 2326 C CA . ARG A 1 301 ? -35.320 4.079 55.207 1.00 95.31 301 ARG A CA 1
ATOM 2327 C C . ARG A 1 301 ? -34.627 4.281 56.560 1.00 95.31 301 ARG A C 1
ATOM 2329 O O . ARG A 1 301 ? -35.035 3.660 57.535 1.00 95.31 301 ARG A O 1
ATOM 2336 N N . GLY A 1 302 ? -33.589 5.117 56.631 1.00 94.69 302 GLY A N 1
ATOM 2337 C CA . GLY A 1 302 ? -32.803 5.329 57.846 1.00 94.69 302 GLY A CA 1
ATOM 2338 C C . GLY A 1 302 ? -31.918 4.139 58.226 1.00 94.69 302 GLY A C 1
ATOM 2339 O O . GLY A 1 302 ? -31.530 4.026 59.386 1.00 94.69 302 GLY A O 1
ATOM 2340 N N . ILE A 1 303 ? -31.593 3.254 57.276 1.00 95.06 303 ILE A N 1
ATOM 2341 C CA . ILE A 1 303 ? -30.714 2.102 57.509 1.00 95.06 303 ILE A CA 1
ATOM 2342 C C . ILE A 1 303 ? -29.259 2.576 57.356 1.00 95.06 303 ILE A C 1
ATOM 2344 O O . ILE A 1 303 ? -28.865 2.978 56.256 1.00 95.06 303 ILE A O 1
ATOM 2348 N N . PRO A 1 304 ? -28.443 2.567 58.427 1.00 92.50 304 PRO A N 1
ATOM 2349 C CA . PRO A 1 304 ? -27.058 3.013 58.348 1.00 92.50 304 PRO A CA 1
ATOM 2350 C C . PRO A 1 304 ? -26.236 2.050 57.483 1.00 92.50 304 PRO A C 1
ATOM 2352 O O . PRO A 1 304 ? -26.314 0.839 57.653 1.00 92.50 304 PRO A O 1
ATOM 2355 N N . VAL A 1 305 ? -25.433 2.600 56.569 1.00 95.56 305 VAL A N 1
ATOM 2356 C CA . VAL A 1 305 ? -24.520 1.844 55.697 1.00 95.56 305 VAL A CA 1
ATOM 2357 C C . VAL A 1 305 ? -23.097 2.299 55.992 1.00 95.56 305 VAL A C 1
ATOM 2359 O O . VAL A 1 305 ? -22.765 3.466 55.752 1.00 95.56 305 VAL A O 1
ATOM 2362 N N . ASP A 1 306 ? -22.271 1.394 56.513 1.00 94.81 306 ASP A N 1
ATOM 2363 C CA . ASP A 1 306 ? -20.854 1.653 56.769 1.00 94.81 306 ASP A CA 1
ATOM 2364 C C . ASP A 1 306 ? -20.035 1.800 55.469 1.00 94.81 306 ASP A C 1
ATOM 2366 O O . ASP A 1 306 ? -20.528 1.635 54.346 1.00 94.81 306 ASP A O 1
ATOM 2370 N N . ALA A 1 307 ? -18.769 2.194 55.615 1.00 94.56 307 ALA A N 1
ATOM 2371 C CA . ALA A 1 307 ? -17.890 2.447 54.478 1.00 94.56 307 ALA A CA 1
ATOM 2372 C C . ALA A 1 307 ? -17.597 1.175 53.664 1.00 94.56 307 ALA A C 1
ATOM 2374 O O . ALA A 1 307 ? -17.542 1.246 52.436 1.00 94.56 307 ALA A O 1
ATOM 2375 N N . GLU A 1 308 ? -17.454 0.029 54.333 1.00 95.38 308 GLU A N 1
ATOM 2376 C CA . GLU A 1 308 ? -17.149 -1.258 53.704 1.00 95.38 308 GLU A CA 1
ATOM 2377 C C . GLU A 1 308 ? -18.321 -1.746 52.848 1.00 95.38 308 GLU A C 1
ATOM 2379 O O . GLU A 1 308 ? -18.162 -2.046 51.667 1.00 95.38 308 GLU A O 1
ATOM 2384 N N . THR A 1 309 ? -19.533 -1.716 53.394 1.00 95.12 309 THR A N 1
ATOM 2385 C CA . THR A 1 309 ? -20.760 -2.081 52.685 1.00 95.12 309 THR A CA 1
ATOM 2386 C C . THR A 1 309 ? -21.032 -1.127 51.528 1.00 95.12 309 THR A C 1
ATOM 2388 O O . THR A 1 309 ? -21.445 -1.545 50.446 1.00 95.12 309 THR A O 1
ATOM 2391 N N . ARG A 1 310 ? -20.772 0.173 51.714 1.00 96.00 310 ARG A N 1
ATOM 2392 C CA . ARG A 1 310 ? -20.899 1.154 50.631 1.00 96.00 310 ARG A CA 1
ATOM 2393 C C . ARG A 1 310 ? -19.924 0.868 49.489 1.00 96.00 310 ARG A C 1
ATOM 2395 O O . ARG A 1 310 ? -20.320 1.031 48.336 1.00 96.00 310 ARG A O 1
ATOM 2402 N N . ALA A 1 311 ? -18.689 0.470 49.793 1.00 95.62 311 ALA A N 1
ATOM 2403 C CA . ALA A 1 311 ? -17.724 0.037 48.785 1.00 95.62 311 ALA A CA 1
ATOM 2404 C C . ALA A 1 311 ? -18.210 -1.241 48.088 1.00 95.62 311 ALA A C 1
ATOM 2406 O O . ALA A 1 311 ? -18.348 -1.244 46.871 1.00 95.62 311 ALA A O 1
ATOM 2407 N N . ARG A 1 312 ? -18.646 -2.254 48.852 1.00 95.88 312 ARG A N 1
ATOM 2408 C CA . ARG A 1 312 ? -19.225 -3.500 48.317 1.00 95.88 312 ARG A CA 1
ATOM 2409 C C . ARG A 1 312 ? -20.370 -3.257 47.330 1.00 95.88 312 ARG A C 1
ATOM 2411 O O . ARG A 1 312 ? -20.437 -3.929 46.308 1.00 95.88 312 ARG A O 1
ATOM 2418 N N . ILE A 1 313 ? -21.279 -2.325 47.625 1.00 95.56 313 ILE A N 1
ATOM 2419 C CA . ILE A 1 313 ? -22.372 -1.977 46.705 1.00 95.56 313 ILE A CA 1
ATOM 2420 C C . ILE A 1 313 ? -21.823 -1.292 45.445 1.00 95.56 313 ILE A C 1
ATOM 2422 O O . ILE A 1 313 ? -22.265 -1.607 44.347 1.00 95.56 313 ILE A O 1
ATOM 2426 N N . ARG A 1 314 ? -20.885 -0.348 45.590 1.00 95.50 314 ARG A N 1
ATOM 2427 C CA . ARG A 1 314 ? -20.325 0.418 44.463 1.00 95.50 314 ARG A CA 1
ATOM 2428 C C . ARG A 1 314 ? -19.479 -0.424 43.513 1.00 95.50 314 ARG A C 1
ATOM 2430 O O . ARG A 1 314 ? -19.504 -0.160 42.318 1.00 95.50 314 ARG A O 1
ATOM 2437 N N . ASP A 1 315 ? -18.789 -1.422 44.046 1.00 95.81 315 ASP A N 1
ATOM 2438 C CA . ASP A 1 315 ? -17.913 -2.320 43.291 1.00 95.81 315 ASP A CA 1
ATOM 2439 C C . ASP A 1 315 ? -18.675 -3.550 42.755 1.00 95.81 315 ASP A C 1
ATOM 2441 O O . ASP A 1 315 ? -18.096 -4.447 42.142 1.00 95.81 315 ASP A O 1
ATOM 2445 N N . CYS A 1 316 ? -19.992 -3.621 42.985 1.00 94.44 316 CYS A N 1
ATOM 2446 C CA . CYS A 1 316 ? -20.831 -4.669 42.424 1.00 94.44 316 CYS A CA 1
ATOM 2447 C C . CYS A 1 316 ? -21.123 -4.376 40.946 1.00 94.44 316 CYS A C 1
ATOM 2449 O O . CYS A 1 316 ? -21.788 -3.399 40.603 1.00 94.44 316 CYS A O 1
ATOM 2451 N N . HIS A 1 317 ? -20.650 -5.268 40.075 1.00 94.00 317 HIS A N 1
ATOM 2452 C CA . HIS A 1 317 ? -20.868 -5.208 38.626 1.00 94.00 317 HIS A CA 1
ATOM 2453 C C . HIS A 1 317 ? -21.973 -6.164 38.136 1.00 94.00 317 HIS A C 1
ATOM 2455 O O . HIS A 1 317 ? -22.165 -6.317 36.931 1.00 94.00 317 HIS A O 1
ATOM 2461 N N . ASP A 1 318 ? -22.704 -6.813 39.050 1.00 93.94 318 ASP A N 1
ATOM 2462 C CA . ASP A 1 318 ? -23.831 -7.690 38.722 1.00 93.94 318 ASP A CA 1
ATOM 2463 C C . ASP A 1 318 ? -25.158 -6.937 38.889 1.00 93.94 318 ASP A C 1
ATOM 2465 O O . ASP A 1 318 ? -25.642 -6.705 40.000 1.00 93.94 318 ASP A O 1
ATOM 2469 N N . ALA A 1 319 ? -25.773 -6.589 37.756 1.00 92.25 319 ALA A N 1
ATOM 2470 C CA . ALA A 1 319 ? -27.057 -5.898 37.722 1.00 92.25 319 ALA A CA 1
ATOM 2471 C C . ALA A 1 319 ? -28.165 -6.674 38.454 1.00 92.25 319 ALA A C 1
ATOM 2473 O O . ALA A 1 319 ? -28.950 -6.076 39.183 1.00 92.25 319 ALA A O 1
ATOM 2474 N N . LYS A 1 320 ? -28.208 -8.009 38.335 1.00 92.75 320 LYS A N 1
ATOM 2475 C CA . LYS A 1 320 ? -29.244 -8.824 38.991 1.00 92.75 320 LYS A CA 1
ATOM 2476 C C . LYS A 1 320 ? -29.065 -8.834 40.500 1.00 92.75 320 LYS A C 1
ATOM 2478 O O . LYS A 1 320 ? -30.048 -8.833 41.238 1.00 92.75 320 LYS A O 1
ATOM 2483 N N . GLN A 1 321 ? -27.817 -8.846 40.959 1.00 94.50 321 GLN A N 1
ATOM 2484 C CA . GLN A 1 321 ? -27.507 -8.763 42.379 1.00 94.50 321 GLN A CA 1
ATOM 2485 C C . GLN A 1 321 ? -27.893 -7.393 42.948 1.00 94.50 321 GLN A C 1
ATOM 2487 O O . GLN A 1 321 ? -28.545 -7.338 43.992 1.00 94.50 321 GLN A O 1
ATOM 2492 N N . LEU A 1 322 ? -27.559 -6.306 42.245 1.00 95.44 322 LEU A N 1
ATOM 2493 C CA . LEU A 1 322 ? -27.972 -4.952 42.618 1.00 95.44 322 LEU A CA 1
ATOM 2494 C C . LEU A 1 322 ? -29.496 -4.810 42.663 1.00 95.44 322 LEU A C 1
ATOM 2496 O O . LEU A 1 322 ? -30.017 -4.247 43.624 1.00 95.44 322 LEU A O 1
ATOM 2500 N N . ASP A 1 323 ? -30.212 -5.364 41.685 1.00 92.56 323 ASP A N 1
ATOM 2501 C CA . ASP A 1 323 ? -31.676 -5.346 41.648 1.00 92.56 323 ASP A CA 1
ATOM 2502 C C . ASP A 1 323 ? -32.288 -6.171 42.790 1.00 92.56 323 ASP A C 1
ATOM 2504 O O . ASP A 1 323 ? -33.256 -5.745 43.423 1.00 92.56 323 ASP A O 1
ATOM 2508 N N . ALA A 1 324 ? -31.706 -7.330 43.115 1.00 94.12 324 ALA A N 1
ATOM 2509 C CA . ALA A 1 324 ? -32.142 -8.149 44.243 1.00 94.12 324 ALA A CA 1
ATOM 2510 C C . ALA A 1 324 ? -31.919 -7.436 45.585 1.00 94.12 324 ALA A C 1
ATOM 2512 O O . ALA A 1 324 ? -32.803 -7.443 46.446 1.00 94.12 324 ALA A O 1
ATOM 2513 N N . TRP A 1 325 ? -30.763 -6.791 45.767 1.00 96.56 325 TRP A N 1
ATOM 2514 C CA . TRP A 1 325 ? -30.496 -5.958 46.939 1.00 96.56 325 TRP A CA 1
ATOM 2515 C C . TRP A 1 325 ? -31.432 -4.756 46.992 1.00 96.56 325 TRP A C 1
ATOM 2517 O O . TRP A 1 325 ? -31.969 -4.460 48.055 1.00 96.56 325 TRP A O 1
ATOM 2527 N N . PHE A 1 326 ? -31.693 -4.097 45.863 1.00 94.69 326 PHE A N 1
ATOM 2528 C CA . PHE A 1 326 ? -32.655 -3.002 45.781 1.00 94.69 326 PHE A CA 1
ATOM 2529 C C . PHE A 1 326 ? -34.052 -3.450 46.218 1.00 94.69 326 PHE A C 1
ATOM 2531 O O . PHE A 1 326 ? -34.636 -2.831 47.106 1.00 94.69 326 PHE A O 1
ATOM 2538 N N . ALA A 1 327 ? -34.559 -4.561 45.678 1.00 93.56 327 ALA A N 1
ATOM 2539 C CA . ALA A 1 327 ? -35.866 -5.103 46.040 1.00 93.56 327 ALA A CA 1
ATOM 2540 C C . ALA A 1 327 ? -35.962 -5.444 47.537 1.00 93.56 327 ALA A C 1
ATOM 2542 O O . ALA A 1 327 ? -36.961 -5.126 48.183 1.00 93.56 327 ALA A O 1
ATOM 2543 N N . LYS A 1 328 ? -34.908 -6.033 48.115 1.00 94.75 328 LYS A N 1
ATOM 2544 C CA . LYS A 1 328 ? -34.847 -6.320 49.555 1.00 94.75 328 LYS A CA 1
ATOM 2545 C C . LYS A 1 328 ? -34.768 -5.041 50.389 1.00 94.75 328 LYS A C 1
ATOM 2547 O O . LYS A 1 328 ? -35.463 -4.937 51.394 1.00 94.75 328 LYS A O 1
ATOM 2552 N N . ALA A 1 329 ? -34.000 -4.041 49.960 1.00 95.19 329 ALA A N 1
ATOM 2553 C CA . ALA A 1 329 ? -33.852 -2.762 50.658 1.00 95.19 329 ALA A CA 1
ATOM 2554 C C . ALA A 1 329 ? -35.169 -1.984 50.802 1.00 95.19 329 ALA A C 1
ATOM 2556 O O . ALA A 1 329 ? -35.323 -1.223 51.756 1.00 95.19 329 ALA A O 1
ATOM 2557 N N . VAL A 1 330 ? -36.129 -2.188 49.893 1.00 94.44 330 VAL A N 1
ATOM 2558 C CA . VAL A 1 330 ? -37.461 -1.567 49.977 1.00 94.44 330 VAL A CA 1
ATOM 2559 C C . VAL A 1 330 ? -38.242 -2.037 51.213 1.00 94.44 330 VAL A C 1
ATOM 2561 O O . VAL A 1 330 ? -38.991 -1.248 51.786 1.00 94.44 330 VAL A O 1
ATOM 2564 N N . VAL A 1 331 ? -38.065 -3.292 51.641 1.00 93.75 331 VAL A N 1
ATOM 2565 C CA . VAL A 1 331 ? -38.854 -3.913 52.726 1.00 93.75 331 VAL A CA 1
ATOM 2566 C C . VAL A 1 331 ? -38.038 -4.277 53.968 1.00 93.75 331 VAL A C 1
ATOM 2568 O O . VAL A 1 331 ? -38.621 -4.526 55.016 1.00 93.75 331 VAL A O 1
ATOM 2571 N N . ALA A 1 332 ? -36.710 -4.312 53.868 1.00 92.88 332 ALA A N 1
ATOM 2572 C CA . ALA A 1 332 ? -35.809 -4.696 54.949 1.00 92.88 332 ALA A CA 1
ATOM 2573 C C . ALA A 1 332 ? -35.889 -3.737 56.143 1.00 92.88 332 ALA A C 1
ATOM 2575 O O . ALA A 1 332 ? -35.854 -2.519 55.961 1.00 92.88 332 ALA A O 1
ATOM 2576 N N . ASP A 1 333 ? -35.923 -4.278 57.361 1.00 90.94 333 ASP A N 1
ATOM 2577 C CA . ASP A 1 333 ? -35.861 -3.493 58.601 1.00 90.94 333 ASP A CA 1
ATOM 2578 C C . ASP A 1 333 ? -34.423 -3.312 59.102 1.00 90.94 333 ASP A C 1
ATOM 2580 O O . ASP A 1 333 ? -34.141 -2.371 59.847 1.00 90.94 333 ASP A O 1
ATOM 2584 N N . ARG A 1 334 ? -33.499 -4.189 58.686 1.00 92.06 334 ARG A N 1
ATOM 2585 C CA . ARG A 1 334 ? -32.069 -4.100 59.002 1.00 92.06 334 ARG A CA 1
ATOM 2586 C C . ARG A 1 334 ? -31.198 -4.330 57.772 1.00 92.06 334 ARG A C 1
ATOM 2588 O O . ARG A 1 334 ? -31.622 -4.937 56.791 1.00 92.06 334 ARG A O 1
ATOM 2595 N N . LEU A 1 335 ? -29.953 -3.860 57.838 1.00 91.69 335 LEU A N 1
ATOM 2596 C CA . LEU A 1 335 ? -29.005 -3.946 56.727 1.00 91.69 335 LEU A CA 1
ATOM 2597 C C . LEU A 1 335 ? -28.711 -5.401 56.328 1.00 91.69 335 LEU A C 1
ATOM 2599 O O . LEU A 1 335 ? -28.571 -5.697 55.144 1.00 91.69 335 LEU A O 1
ATOM 2603 N N . GLU A 1 336 ? -28.667 -6.327 57.288 1.00 92.12 336 GLU A N 1
ATOM 2604 C CA . GLU A 1 336 ? -28.354 -7.733 57.017 1.00 92.12 336 GLU A CA 1
ATOM 2605 C C . GLU A 1 336 ? -29.436 -8.408 56.162 1.00 92.12 336 GLU A C 1
ATOM 2607 O O . GLU A 1 336 ? -29.123 -9.289 55.362 1.00 92.12 336 GLU A O 1
ATOM 2612 N N . ASP A 1 337 ? -30.697 -7.977 56.280 1.00 91.62 337 ASP A N 1
ATOM 2613 C CA . ASP A 1 337 ? -31.820 -8.529 55.512 1.00 91.62 337 ASP A CA 1
ATOM 2614 C C . ASP A 1 337 ? -31.683 -8.237 54.005 1.00 91.62 337 ASP A C 1
ATOM 2616 O O . ASP A 1 337 ? -32.156 -9.011 53.173 1.00 91.62 337 ASP A O 1
ATOM 2620 N N . VAL A 1 338 ? -30.980 -7.156 53.646 1.00 91.75 338 VAL A N 1
ATOM 2621 C CA . VAL A 1 338 ? -30.696 -6.763 52.256 1.00 91.75 338 VAL A CA 1
ATOM 2622 C C . VAL A 1 338 ? -29.733 -7.741 51.589 1.00 91.75 338 VAL A C 1
ATOM 2624 O O . VAL A 1 338 ? -29.884 -8.066 50.410 1.00 91.75 338 VAL A O 1
ATOM 2627 N N . PHE A 1 339 ? -28.760 -8.241 52.354 1.00 92.81 339 PHE A N 1
ATOM 2628 C CA . PHE A 1 339 ? -27.663 -9.064 51.846 1.00 92.81 339 PHE A CA 1
ATOM 2629 C C . PHE A 1 339 ? -27.810 -10.559 52.122 1.00 92.81 339 PHE A C 1
ATOM 2631 O O . PHE A 1 339 ? -26.954 -11.318 51.670 1.00 92.81 339 PHE A O 1
ATOM 2638 N N . ARG A 1 340 ? -28.859 -11.003 52.831 1.00 84.50 340 ARG A N 1
ATOM 2639 C CA . ARG A 1 340 ? -29.117 -12.440 53.012 1.00 84.50 340 ARG A CA 1
ATOM 2640 C C . ARG A 1 340 ? -29.262 -13.129 51.661 1.00 84.50 340 ARG A C 1
ATOM 2642 O O . ARG A 1 340 ? -29.992 -12.644 50.793 1.00 84.50 340 ARG A O 1
ATOM 2649 N N . GLU A 1 341 ? -28.601 -14.266 51.501 1.00 72.56 341 GLU A N 1
ATOM 2650 C CA . GLU A 1 341 ? -28.853 -15.172 50.381 1.00 72.56 341 GLU A CA 1
ATOM 2651 C C . GLU A 1 341 ? -30.273 -15.741 50.510 1.00 72.56 341 GLU A C 1
ATOM 2653 O O . GLU A 1 341 ? -30.758 -15.966 51.622 1.00 72.56 341 GLU A O 1
ATOM 2658 N N . GLY A 1 342 ? -30.969 -15.835 49.376 1.00 56.09 342 GLY A N 1
ATOM 2659 C CA . GLY A 1 342 ? -32.343 -16.330 49.281 1.00 56.09 342 GLY A CA 1
ATOM 2660 C C . GLY A 1 342 ? -32.376 -17.715 48.673 1.00 56.09 342 GLY A C 1
ATOM 2661 O O . GLY A 1 342 ? -31.534 -17.951 47.777 1.00 56.09 342 GLY A O 1
#

Sequence (342 aa):
MLRVPITLENETTTPVEGRVRRSSTRPTGVVVSFSGVMEPSLHERWKGCRGNSTERVRDSTLCPYCEKEVLPMAQSRRIPYCGPFTADQIKDGDRYELSNGHAMYCAPAGDRHARHNTSGALVLDSDPDVEWSGVDAGFTLKPNTVRAPDISVAPPPAEEGKWIPGVPPLAVEYADKGQNEIDLKIKIKELLAAGTRYVWVVHLVGPQRVEVHVKDGPNRLLSATDLLEAPGILRNPVPVYALFDRKEAHRVTLRNLLQREGYENLEAVLWEGVQRGKAEGKVEGELAASIKALLSTLAIRGIPVDAETRARIRDCHDAKQLDAWFAKAVVADRLEDVFREG

Secondary structure (DSSP, 8-state):
--PPP---------------------------------PPPHHHHHHTTS-------------TTT-S------------SS-S--GGGS-TT--EEEETTEEEE-PPPPHHHHHHHHHHHHHHHTSTT-SEEEES--EEEETTEEE--SEEEESPPSSTTSPEES--SEEEEEE-TT--HHHHHHHHHHHHHHT-SEEEEEE-SSS-EEEEEETTS--EEEETTSEE--TTT-SS-EEGGGGT-HHHHHHHHHHHHHHHTT-SSHHHHHHHHHHHHHHHHHHHHHHHHHHHHHHHHHHHTT----HHHHHHHHT---HHHHHHHHHHHHH-SSHHHHH---

pLDDT: mean 80.55, std 25.66, range [26.52, 98.75]

Radius of gyration: 37.7 Å; chains: 1; bounding box: 95×42×117 Å

Organism: NCBI:txid2126332